Protein AF-A0A1E3LE52-F1 (afdb_monomer_lite)

Secondary structure (DSSP, 8-state):
-----------------------TTTSPPTT--HHHHHHHHHHH-GGGHHHHHHHHHT--HHHHHHHHHHHH--HHHHHHHHHSPPPTT--HHHHHHHHHHH-TTS-HHHHHHHHHHSS--TTT--GGGS-HHHHHHHHHSPPPTT--HHHHHHHHHHH-TTS-HHHHHHHH---HHHHHTSGGGSPPPHHHHHHHHHSPPPTT--HHHHHHHHHHH-TT--HHHHHHHH---HHHHIIIIIHHHHHHHHHHHHHHHHHHHHHHSSPPPPPPPPPPPP-----

Sequence (283 aa):
MPKAHEGEVFLTMIEATAPVATTPGVGRLPGEPRIRWAQRLLTTSPHLGIDGIARVVDMPSRDIKREFARQQLTPELTRILLAFPPRSRESYQQFSERLGNAYPNLPNEAIEWLAMARTPNPKRVDRAALSDDLQRVAQAVPKLRNEAALHYARRLHRYDGKLTLRQIAQLSGATASNMRAAPMFYALTPQQERVRAQLPRWPDEDNTKYARRVHASFPEFTVEDLAIVSGVNQTNVARYVLREERRLTMRREDDEPALSAALRQAPPPDPPAGSPVEGSRTT

Radius of gyration: 35.89 Å; chains: 1; bounding box: 106×94×126 Å

Structure (mmCIF, N/CA/C/O backbone):
data_AF-A0A1E3LE52-F1
#
_entry.id   AF-A0A1E3LE52-F1
#
loop_
_atom_site.group_PDB
_atom_site.id
_atom_site.type_symbol
_atom_site.label_atom_id
_atom_site.label_alt_id
_atom_site.label_comp_id
_atom_site.label_asym_id
_atom_site.label_entity_id
_atom_site.label_seq_id
_atom_site.pdbx_PDB_ins_code
_atom_site.Cartn_x
_atom_site.Cartn_y
_atom_site.Cartn_z
_atom_site.occupancy
_atom_site.B_iso_or_equiv
_atom_site.auth_seq_id
_atom_site.auth_comp_id
_atom_site.auth_asym_id
_atom_site.auth_atom_id
_atom_site.pdbx_PDB_model_num
ATOM 1 N N . MET A 1 1 ? -8.476 -74.995 -54.692 1.00 30.84 1 MET A N 1
ATOM 2 C CA . MET A 1 1 ? -8.051 -75.080 -53.277 1.00 30.84 1 MET A CA 1
ATOM 3 C C . MET A 1 1 ? -7.185 -73.863 -52.981 1.00 30.84 1 MET A C 1
ATOM 5 O O . MET A 1 1 ? -6.212 -73.723 -53.709 1.00 30.84 1 MET A O 1
ATOM 9 N N . PRO A 1 2 ? -7.434 -73.047 -51.940 1.00 45.72 2 PRO A N 1
ATOM 10 C CA . PRO A 1 2 ? -8.695 -72.551 -51.344 1.00 45.72 2 PRO A CA 1
ATOM 11 C C . PRO A 1 2 ? -8.758 -70.982 -51.353 1.00 45.72 2 PRO A C 1
ATOM 13 O O . PRO A 1 2 ? -7.735 -70.349 -51.568 1.00 45.72 2 PRO A O 1
ATOM 16 N N . LYS A 1 3 ? -9.946 -70.341 -51.445 1.00 38.94 3 LYS A N 1
ATOM 17 C CA . LYS A 1 3 ? -10.785 -69.675 -50.388 1.00 38.94 3 LYS A CA 1
ATOM 18 C C . LYS A 1 3 ? -10.081 -68.505 -49.655 1.00 38.94 3 LYS A C 1
ATOM 20 O O . LYS A 1 3 ? -8.921 -68.658 -49.322 1.00 38.94 3 LYS A O 1
ATOM 25 N N . ALA A 1 4 ? -10.683 -67.370 -49.282 1.00 40.16 4 ALA A N 1
ATOM 26 C CA . ALA A 1 4 ? -12.070 -66.901 -49.149 1.00 40.16 4 ALA A CA 1
ATOM 27 C C . ALA A 1 4 ? -12.061 -65.386 -48.779 1.00 40.16 4 ALA A C 1
ATOM 29 O O . ALA A 1 4 ? -10.988 -64.877 -48.477 1.00 40.16 4 ALA A O 1
ATOM 30 N N . HIS A 1 5 ? -13.248 -64.746 -48.830 1.00 36.75 5 HIS A N 1
ATOM 31 C CA . HIS A 1 5 ? -13.875 -63.755 -47.908 1.00 36.75 5 HIS A CA 1
ATOM 32 C C . HIS A 1 5 ? -12.988 -62.948 -46.931 1.00 36.75 5 HIS A C 1
ATOM 34 O O . HIS A 1 5 ? -12.012 -63.463 -46.417 1.00 36.75 5 HIS A O 1
ATOM 40 N N . GLU A 1 6 ? -13.297 -61.750 -46.440 1.00 34.69 6 GLU A N 1
ATOM 41 C CA . GLU A 1 6 ? -14.378 -60.754 -46.484 1.00 34.69 6 GLU A CA 1
ATOM 42 C C . GLU A 1 6 ? -13.880 -59.614 -45.570 1.00 34.69 6 GLU A C 1
ATOM 44 O O . GLU A 1 6 ? -13.065 -59.861 -44.685 1.00 34.69 6 GLU A O 1
ATOM 49 N N . GLY A 1 7 ? -14.466 -58.421 -45.702 1.00 32.00 7 GLY A N 1
ATOM 50 C CA . GLY A 1 7 ? -14.646 -57.509 -44.567 1.00 32.00 7 GLY A CA 1
ATOM 51 C C . GLY A 1 7 ? -13.525 -56.508 -44.280 1.00 32.00 7 GLY A C 1
ATOM 52 O O . GLY A 1 7 ? -12.418 -56.881 -43.932 1.00 32.00 7 GLY A O 1
ATOM 53 N N . GLU A 1 8 ? -13.854 -55.219 -44.382 1.00 36.06 8 GLU A N 1
ATOM 54 C CA . GLU A 1 8 ? -13.799 -54.238 -43.278 1.00 36.06 8 GLU A CA 1
ATOM 55 C C . GLU A 1 8 ? -14.099 -52.844 -43.864 1.00 36.06 8 GLU A C 1
ATOM 57 O O . GLU A 1 8 ? -13.379 -52.324 -44.706 1.00 36.06 8 GLU A O 1
ATOM 62 N N . VAL A 1 9 ? -15.339 -52.370 -43.727 1.00 39.47 9 VAL A N 1
ATOM 63 C CA . VAL A 1 9 ? -15.822 -51.502 -42.637 1.00 39.47 9 VAL A CA 1
ATOM 64 C C . VAL A 1 9 ? -15.361 -50.053 -42.827 1.00 39.47 9 VAL A C 1
ATOM 66 O O . VAL A 1 9 ? -14.202 -49.690 -42.664 1.00 39.47 9 VAL A O 1
ATOM 69 N N . PHE A 1 10 ? -16.353 -49.221 -43.147 1.00 36.03 10 PHE A N 1
ATOM 70 C CA . PHE A 1 10 ? -16.352 -47.775 -42.984 1.00 36.03 10 PHE A CA 1
ATOM 71 C C . PHE A 1 10 ? -15.743 -47.365 -41.635 1.00 36.03 10 PHE A C 1
ATOM 73 O O . PHE A 1 10 ? -16.329 -47.639 -40.590 1.00 36.03 10 PHE A O 1
ATOM 80 N N . LEU A 1 11 ? -14.665 -46.583 -41.659 1.00 34.16 11 LEU A N 1
ATOM 81 C CA . LEU A 1 11 ? -14.448 -45.559 -40.645 1.00 34.16 11 LEU A CA 1
ATOM 82 C C . LEU A 1 11 ? -14.005 -44.268 -41.327 1.00 34.16 11 LEU A C 1
ATOM 84 O O . LEU A 1 11 ? -12.912 -44.139 -41.869 1.00 34.16 11 LEU A O 1
ATOM 88 N N . THR A 1 12 ? -14.937 -43.323 -41.306 1.00 37.28 12 THR A N 1
ATOM 89 C CA . THR A 1 12 ? -14.757 -41.887 -41.482 1.00 37.28 12 THR A CA 1
ATOM 90 C C . THR A 1 12 ? -13.392 -41.415 -40.988 1.00 37.28 12 THR A C 1
ATOM 92 O O . THR A 1 12 ? -13.116 -41.459 -39.788 1.00 37.28 12 THR A O 1
ATOM 95 N N . MET A 1 13 ? -12.575 -40.900 -41.910 1.00 29.66 13 MET A N 1
ATOM 96 C CA . MET A 1 13 ? -11.487 -39.992 -41.571 1.00 29.66 13 MET A CA 1
ATOM 97 C C . MET A 1 13 ? -12.104 -38.743 -40.942 1.00 29.66 13 MET A C 1
ATOM 99 O O . MET A 1 13 ? -12.559 -37.834 -41.630 1.00 29.66 13 MET A O 1
ATOM 103 N N . ILE A 1 14 ? -12.155 -38.725 -39.612 1.00 37.41 14 ILE A N 1
ATOM 104 C CA . ILE A 1 14 ? -12.152 -37.475 -38.869 1.00 37.41 14 ILE A CA 1
ATOM 105 C C . ILE A 1 14 ? -10.782 -36.875 -39.162 1.00 37.41 14 ILE A C 1
ATOM 107 O O . ILE A 1 14 ? -9.764 -37.390 -38.699 1.00 37.41 14 ILE A O 1
ATOM 111 N N . GLU A 1 15 ? -10.762 -35.822 -39.977 1.00 31.92 15 GLU A N 1
ATOM 112 C CA . GLU A 1 15 ? -9.660 -34.873 -40.006 1.00 31.92 15 GLU A CA 1
ATOM 113 C C . GLU A 1 15 ? -9.440 -34.409 -38.565 1.00 31.92 15 GLU A C 1
ATOM 115 O O . GLU A 1 15 ? -10.138 -33.544 -38.036 1.00 31.92 15 GLU A O 1
ATOM 120 N N . ALA A 1 16 ? -8.488 -35.047 -37.889 1.00 33.56 16 ALA A N 1
ATOM 121 C CA . ALA A 1 16 ? -7.871 -34.489 -36.712 1.00 33.56 16 ALA A CA 1
ATOM 122 C C . ALA A 1 16 ? -7.120 -33.252 -37.199 1.00 33.56 16 ALA A C 1
ATOM 124 O O . ALA A 1 16 ? -5.971 -33.330 -37.633 1.00 33.56 16 ALA A O 1
ATOM 125 N N . THR A 1 17 ? -7.813 -32.114 -37.179 1.00 37.47 17 THR A N 1
ATOM 126 C CA . THR A 1 17 ? -7.223 -30.789 -37.289 1.00 37.47 17 THR A CA 1
ATOM 127 C C . THR A 1 17 ? -6.073 -30.749 -36.298 1.00 37.47 17 THR A C 1
ATOM 129 O O . THR A 1 17 ? -6.282 -30.708 -35.083 1.00 37.47 17 THR A O 1
ATOM 132 N N . ALA A 1 18 ? -4.849 -30.840 -36.816 1.00 33.25 18 ALA A N 1
ATOM 133 C CA . ALA A 1 18 ? -3.652 -30.666 -36.021 1.00 33.25 18 ALA A CA 1
ATOM 134 C C . ALA A 1 18 ? -3.813 -29.358 -35.230 1.00 33.25 18 ALA A C 1
ATOM 136 O O . ALA A 1 18 ? -4.227 -28.350 -35.818 1.00 33.25 18 ALA A O 1
ATOM 137 N N . PRO A 1 19 ? -3.538 -29.336 -33.913 1.00 38.62 19 PRO A N 1
ATOM 138 C CA . PRO A 1 19 ? -3.551 -28.085 -33.182 1.00 38.62 19 PRO A CA 1
ATOM 139 C C . PRO A 1 19 ? -2.542 -27.167 -33.862 1.00 38.62 19 PRO A C 1
ATOM 141 O O . PRO A 1 19 ? -1.352 -27.479 -33.924 1.00 38.62 19 PRO A O 1
ATOM 144 N N . VAL A 1 20 ? -3.048 -26.059 -34.409 1.00 39.06 20 VAL A N 1
ATOM 145 C CA . VAL A 1 20 ? -2.249 -24.936 -34.893 1.00 39.06 20 VAL A CA 1
ATOM 146 C C . VAL A 1 20 ? -1.154 -24.710 -33.865 1.00 39.06 20 VAL A C 1
ATOM 148 O O . VAL A 1 20 ? -1.443 -24.412 -32.702 1.00 39.06 20 VAL A O 1
ATOM 151 N N . ALA A 1 21 ? 0.090 -24.940 -34.285 1.00 34.25 21 ALA A N 1
ATOM 152 C CA . ALA A 1 21 ? 1.260 -24.797 -33.446 1.00 34.25 21 ALA A CA 1
ATOM 153 C C . ALA A 1 21 ? 1.265 -23.369 -32.894 1.00 34.25 21 ALA A C 1
ATOM 155 O O . ALA A 1 21 ? 1.605 -22.407 -33.578 1.00 34.25 21 ALA A O 1
ATOM 156 N N . THR A 1 22 ? 0.804 -23.230 -31.654 1.00 40.47 22 THR A N 1
ATOM 157 C CA . THR A 1 22 ? 0.866 -21.979 -30.916 1.00 40.47 22 THR A CA 1
ATOM 158 C C . THR A 1 22 ? 2.343 -21.724 -30.692 1.00 40.47 22 THR A C 1
ATOM 160 O O . THR A 1 22 ? 3.007 -22.528 -30.039 1.00 40.47 22 THR A O 1
ATOM 163 N N . THR A 1 23 ? 2.864 -20.641 -31.262 1.00 43.78 23 THR A N 1
ATOM 164 C CA . THR A 1 23 ? 4.248 -20.208 -31.071 1.00 43.78 23 THR A CA 1
ATOM 165 C C . THR A 1 23 ? 4.623 -20.334 -29.589 1.00 43.78 23 THR A C 1
ATOM 167 O O . THR A 1 23 ? 3.960 -19.711 -28.744 1.00 43.78 23 THR A O 1
ATOM 170 N N . PRO A 1 24 ? 5.634 -21.146 -29.230 1.00 41.84 24 PRO A N 1
ATOM 171 C CA . PRO A 1 24 ? 5.978 -21.373 -27.837 1.00 41.84 24 PRO A CA 1
ATOM 172 C C . PRO A 1 24 ? 6.457 -20.049 -27.233 1.00 41.84 24 PRO A C 1
ATOM 174 O O . PRO A 1 24 ? 7.474 -19.499 -27.640 1.00 41.84 24 PRO A O 1
ATOM 177 N N . GLY A 1 25 ? 5.689 -19.506 -26.285 1.00 55.69 25 GLY A N 1
ATOM 178 C CA . GLY A 1 25 ? 6.086 -18.336 -25.491 1.00 55.69 25 GLY A CA 1
ATOM 179 C C . GLY A 1 25 ? 5.139 -17.136 -25.524 1.00 55.69 25 GLY A C 1
ATOM 180 O O . GLY A 1 25 ? 5.232 -16.297 -24.628 1.00 55.69 25 GLY A O 1
ATOM 181 N N . VAL A 1 26 ? 4.198 -17.060 -26.473 1.00 62.34 26 VAL A N 1
ATOM 182 C CA . VAL A 1 26 ? 3.287 -15.899 -26.569 1.00 62.34 26 VAL A CA 1
ATOM 183 C C . VAL A 1 26 ? 2.065 -16.046 -25.657 1.00 62.34 26 VAL A C 1
ATOM 185 O O . VAL A 1 26 ? 1.600 -15.060 -25.093 1.00 62.34 26 VAL A O 1
ATOM 188 N N . GLY A 1 27 ? 1.573 -17.269 -25.443 1.00 73.25 27 GLY A N 1
ATOM 189 C CA . GLY A 1 27 ? 0.386 -17.533 -24.624 1.00 73.25 27 GLY A CA 1
ATOM 190 C C . GLY A 1 27 ? 0.572 -17.238 -23.129 1.00 73.25 27 GLY A C 1
ATOM 191 O O . GLY A 1 27 ? 1.660 -17.399 -22.568 1.00 73.25 27 GLY A O 1
ATOM 192 N N . ARG A 1 28 ? -0.514 -16.822 -22.466 1.00 84.81 28 ARG A N 1
ATOM 193 C CA . ARG A 1 28 ? -0.581 -16.665 -21.005 1.00 84.81 28 ARG A CA 1
ATOM 194 C C . ARG A 1 28 ? -0.638 -18.039 -20.338 1.00 84.81 28 ARG A C 1
ATOM 196 O O . ARG A 1 28 ? -1.468 -18.859 -20.721 1.00 84.81 28 ARG A O 1
ATOM 203 N N . LEU A 1 29 ? 0.178 -18.275 -19.308 1.00 84.50 29 LEU A N 1
ATOM 204 C CA . LEU A 1 29 ? 0.109 -19.536 -18.566 1.00 84.50 29 LEU A CA 1
ATOM 205 C C . LEU A 1 29 ? -1.129 -19.575 -17.645 1.00 84.50 29 LEU A C 1
ATOM 207 O O . LEU A 1 29 ? -1.567 -18.526 -17.151 1.00 84.50 29 LEU A O 1
ATOM 211 N N . PRO A 1 30 ? -1.684 -20.766 -17.355 1.00 78.81 30 PRO A N 1
ATOM 212 C CA . PRO A 1 30 ? -2.778 -20.915 -16.398 1.00 78.81 30 PRO A CA 1
ATOM 213 C C . PRO A 1 30 ? -2.418 -20.313 -15.030 1.00 78.81 30 PRO A C 1
ATOM 215 O O . PRO A 1 30 ? -1.366 -20.601 -14.467 1.00 78.81 30 PRO A O 1
ATOM 218 N N . GLY A 1 31 ? -3.278 -19.438 -14.500 1.00 79.88 31 GLY A N 1
ATOM 219 C CA . GLY A 1 31 ? -3.068 -18.777 -13.203 1.00 79.88 31 GLY A CA 1
ATOM 220 C C . GLY A 1 31 ? -2.015 -17.658 -13.184 1.00 79.88 31 GLY A C 1
ATOM 221 O O . GLY A 1 31 ? -1.849 -16.991 -12.162 1.00 79.88 31 GLY A O 1
ATOM 222 N N . GLU A 1 32 ? -1.329 -17.385 -14.295 1.00 85.00 32 GLU A N 1
ATOM 223 C CA . GLU A 1 32 ? -0.293 -16.355 -14.346 1.00 85.00 32 GLU A CA 1
ATOM 224 C C . GLU A 1 32 ? -0.894 -14.941 -14.305 1.00 85.00 32 GLU A C 1
ATOM 226 O O . GLU A 1 32 ? -1.748 -14.609 -15.131 1.00 85.00 32 GLU A O 1
ATOM 231 N N . PRO A 1 33 ? -0.461 -14.049 -13.399 1.00 85.31 33 PRO A N 1
ATOM 232 C CA . PRO A 1 33 ? -0.892 -12.654 -13.421 1.00 85.31 33 PRO A CA 1
ATOM 233 C C . PRO A 1 33 ? -0.494 -11.967 -14.733 1.00 85.31 33 PRO A C 1
ATOM 235 O O . PRO A 1 33 ? 0.640 -12.123 -15.180 1.00 85.31 33 PRO A O 1
ATOM 238 N N . ARG A 1 34 ? -1.378 -11.138 -15.307 1.00 86.50 34 ARG A N 1
ATOM 239 C CA . ARG A 1 34 ? -1.117 -10.404 -16.565 1.00 86.50 34 ARG A CA 1
ATOM 240 C C . ARG A 1 34 ? 0.242 -9.685 -16.564 1.00 86.50 34 ARG A C 1
ATOM 242 O O . ARG A 1 34 ? 0.987 -9.769 -17.527 1.00 86.50 34 ARG A O 1
ATOM 249 N N . ILE A 1 35 ? 0.627 -9.083 -15.439 1.00 85.62 35 ILE A N 1
ATOM 250 C CA . ILE A 1 35 ? 1.915 -8.388 -15.314 1.00 85.62 35 ILE A CA 1
ATOM 251 C C . ILE A 1 35 ? 3.140 -9.316 -15.371 1.00 85.62 35 ILE A C 1
ATOM 253 O O . ILE A 1 35 ? 4.186 -8.909 -15.864 1.00 85.62 35 ILE A O 1
ATOM 257 N N . ARG A 1 36 ? 3.018 -10.566 -14.905 1.00 85.94 36 ARG A N 1
ATOM 258 C CA . ARG A 1 36 ? 4.077 -11.577 -15.055 1.00 85.94 36 ARG A CA 1
ATOM 259 C C . ARG A 1 36 ? 4.159 -12.092 -16.484 1.00 85.94 36 ARG A C 1
ATOM 261 O O . ARG A 1 36 ? 5.256 -12.267 -16.998 1.00 85.94 36 ARG A O 1
ATOM 268 N N . TRP A 1 37 ? 3.014 -12.235 -17.140 1.00 88.56 37 TRP A N 1
ATOM 269 C CA . TRP A 1 37 ? 2.982 -12.570 -18.556 1.00 88.56 37 TRP A CA 1
ATOM 270 C C . TRP A 1 37 ? 3.626 -11.468 -19.412 1.00 88.56 37 TRP A C 1
ATOM 272 O O . TRP A 1 37 ? 4.491 -11.769 -20.228 1.00 88.56 37 TRP A O 1
ATOM 282 N N . ALA A 1 38 ? 3.317 -10.191 -19.150 1.00 86.31 38 ALA A N 1
ATOM 283 C CA . ALA A 1 38 ? 3.976 -9.053 -19.799 1.00 86.31 38 ALA A CA 1
ATOM 284 C C . ALA A 1 38 ? 5.502 -9.062 -19.602 1.00 86.31 38 ALA A C 1
ATOM 286 O O . ALA A 1 38 ? 6.246 -8.785 -20.538 1.00 86.31 38 ALA A O 1
ATOM 287 N N . GLN A 1 39 ? 5.974 -9.419 -18.403 1.00 85.19 39 GLN A N 1
ATOM 288 C CA . GLN A 1 39 ? 7.407 -9.563 -18.122 1.00 85.19 39 GLN A CA 1
ATOM 289 C C . GLN A 1 39 ? 8.036 -10.688 -18.931 1.00 85.19 39 GLN A C 1
ATOM 291 O O . GLN A 1 39 ? 9.087 -10.478 -19.528 1.00 85.19 39 GLN A O 1
ATOM 296 N N . ARG A 1 40 ? 7.387 -11.859 -18.993 1.00 87.56 40 ARG A N 1
ATOM 297 C CA . ARG A 1 40 ? 7.884 -12.955 -19.827 1.00 87.56 40 ARG A CA 1
ATOM 298 C C . ARG A 1 40 ? 8.000 -12.505 -21.278 1.00 87.56 40 ARG A C 1
ATOM 300 O O . ARG A 1 40 ? 9.057 -12.702 -21.859 1.00 87.56 40 ARG A O 1
ATOM 307 N N . LEU A 1 41 ? 6.976 -11.841 -21.819 1.00 87.62 41 LEU A N 1
ATOM 308 C CA . LEU A 1 41 ? 6.987 -11.346 -23.198 1.00 87.62 41 LEU A CA 1
ATOM 309 C C . LEU A 1 41 ? 8.095 -10.319 -23.460 1.00 87.62 41 LEU A C 1
ATOM 311 O O . LEU A 1 41 ? 8.659 -10.328 -24.548 1.00 87.62 41 LEU A O 1
ATOM 315 N N . LEU A 1 42 ? 8.458 -9.478 -22.486 1.00 83.56 42 LEU A N 1
ATOM 316 C CA . LEU A 1 42 ? 9.603 -8.568 -22.629 1.00 83.56 42 LEU A CA 1
ATOM 317 C C . LEU A 1 42 ? 10.922 -9.336 -22.795 1.00 83.56 42 LEU A C 1
ATOM 319 O O . LEU A 1 42 ? 11.793 -8.895 -23.537 1.00 83.56 42 LEU A O 1
ATOM 323 N N . THR A 1 43 ? 11.064 -10.483 -22.128 1.00 85.00 43 THR A N 1
ATOM 324 C CA . THR A 1 43 ? 12.262 -11.329 -22.215 1.00 85.00 43 THR A CA 1
ATOM 325 C C . THR A 1 43 ? 12.249 -12.237 -23.447 1.00 85.00 43 THR A C 1
ATOM 327 O O . THR A 1 43 ? 13.265 -12.365 -24.121 1.00 85.00 43 THR A O 1
ATOM 330 N N . THR A 1 44 ? 11.117 -12.872 -23.761 1.00 87.19 44 THR A N 1
ATOM 331 C CA . THR A 1 44 ? 11.004 -13.853 -24.855 1.00 87.19 44 THR A CA 1
ATOM 332 C C . THR A 1 44 ? 10.669 -13.224 -26.203 1.00 87.19 44 THR A C 1
ATOM 334 O O . THR A 1 44 ? 10.835 -13.858 -27.242 1.00 87.19 44 THR A O 1
ATOM 337 N N . SER A 1 45 ? 10.151 -11.998 -26.223 1.00 85.69 45 SER A N 1
ATOM 338 C CA . SER A 1 45 ? 9.695 -11.316 -27.439 1.00 85.69 45 SER A CA 1
ATOM 339 C C . SER A 1 45 ? 9.965 -9.803 -27.376 1.00 85.69 45 SER A C 1
ATOM 341 O O . SER A 1 45 ? 9.040 -9.000 -27.525 1.00 85.69 45 S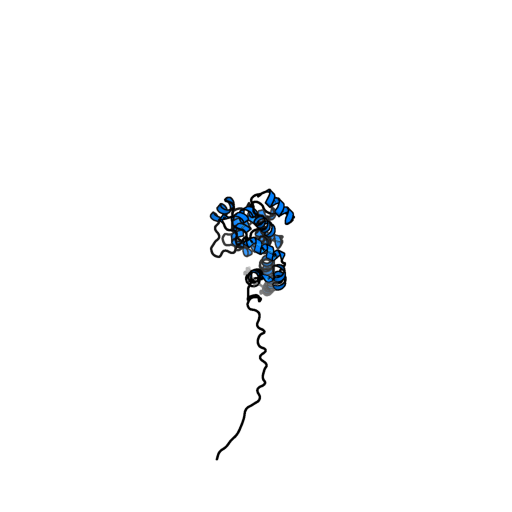ER A O 1
ATOM 343 N N . PRO A 1 46 ? 11.235 -9.384 -27.197 1.00 82.06 46 PRO A N 1
ATOM 344 C CA . PRO A 1 46 ? 11.597 -7.973 -27.022 1.00 82.06 46 PRO A CA 1
ATOM 345 C C . PRO A 1 46 ? 11.219 -7.092 -28.225 1.00 82.06 46 PRO A C 1
ATOM 347 O O . PRO A 1 46 ? 10.945 -5.906 -28.059 1.00 82.06 46 PRO A O 1
ATOM 350 N N . HIS A 1 47 ? 11.128 -7.676 -29.424 1.00 84.62 47 HIS A N 1
ATOM 351 C CA . HIS A 1 47 ? 10.737 -6.994 -30.663 1.00 84.62 47 HIS A CA 1
ATOM 352 C C . HIS A 1 47 ? 9.315 -6.406 -30.635 1.00 84.62 47 HIS A C 1
ATOM 354 O O . HIS A 1 47 ? 9.033 -5.471 -31.378 1.00 84.62 47 HIS A O 1
ATOM 360 N N . LEU A 1 48 ? 8.415 -6.919 -29.785 1.00 82.56 48 LEU A N 1
ATOM 361 C CA . LEU A 1 48 ? 7.064 -6.366 -29.637 1.00 82.56 48 LEU A CA 1
ATOM 362 C C . LEU A 1 48 ? 7.079 -4.966 -29.004 1.00 82.56 48 LEU A C 1
ATOM 364 O O . LEU A 1 48 ? 6.126 -4.201 -29.170 1.00 82.56 48 LEU A O 1
ATOM 368 N N . GLY A 1 49 ? 8.139 -4.636 -28.260 1.00 84.94 49 GLY A N 1
ATOM 369 C CA . GLY A 1 49 ? 8.201 -3.427 -27.451 1.00 84.94 49 GLY A CA 1
ATOM 370 C C . GLY A 1 49 ? 7.081 -3.359 -26.405 1.00 84.94 49 GLY A C 1
ATOM 371 O O . GLY A 1 49 ? 6.217 -4.231 -26.289 1.00 84.94 49 GLY A O 1
ATOM 372 N N . ILE A 1 50 ? 7.068 -2.289 -25.614 1.00 85.62 50 ILE A N 1
ATOM 373 C CA . ILE A 1 50 ? 6.090 -2.150 -24.526 1.00 85.62 50 ILE A CA 1
ATOM 374 C C . ILE A 1 50 ? 4.660 -2.003 -25.068 1.00 85.62 50 ILE A C 1
ATOM 376 O O . ILE A 1 50 ? 3.736 -2.586 -24.506 1.00 85.62 50 ILE A O 1
ATOM 380 N N . ASP A 1 51 ? 4.469 -1.269 -26.165 1.00 86.38 51 ASP A N 1
ATOM 381 C CA . ASP A 1 51 ? 3.136 -1.006 -26.724 1.00 86.38 51 ASP A CA 1
ATOM 382 C C . ASP A 1 51 ? 2.561 -2.202 -27.500 1.00 86.38 51 ASP A C 1
ATOM 384 O O . ASP A 1 51 ? 1.342 -2.374 -27.575 1.00 86.38 51 ASP A O 1
ATOM 388 N N . GLY A 1 52 ? 3.409 -3.068 -28.065 1.00 85.25 52 GLY A N 1
ATOM 389 C CA . GLY A 1 52 ? 2.967 -4.360 -28.597 1.00 85.25 52 GLY A CA 1
ATOM 390 C C . GLY A 1 52 ? 2.554 -5.309 -27.474 1.00 85.25 52 GLY A C 1
ATOM 391 O O . GLY A 1 52 ? 1.476 -5.896 -27.529 1.00 85.25 52 GLY A O 1
ATOM 392 N N . ILE A 1 53 ? 3.346 -5.385 -26.403 1.00 87.62 53 ILE A N 1
ATOM 393 C CA . ILE A 1 53 ? 3.039 -6.230 -25.239 1.00 87.62 53 ILE A CA 1
ATOM 394 C C . ILE A 1 53 ? 1.773 -5.754 -24.517 1.00 87.62 53 ILE A C 1
ATOM 396 O O . ILE A 1 53 ? 0.951 -6.579 -24.126 1.00 87.62 53 ILE A O 1
ATOM 400 N N . ALA A 1 54 ? 1.568 -4.441 -24.391 1.00 89.19 54 ALA A N 1
ATOM 401 C CA . ALA A 1 54 ? 0.348 -3.850 -23.842 1.00 89.19 54 ALA A CA 1
ATOM 402 C C . ALA A 1 54 ? -0.917 -4.340 -24.562 1.00 89.19 54 ALA A C 1
ATOM 404 O O . ALA A 1 54 ? -1.896 -4.712 -23.912 1.00 89.19 54 ALA A O 1
ATOM 405 N N . ARG A 1 55 ? -0.866 -4.405 -25.900 1.00 87.75 55 ARG A N 1
ATOM 406 C CA . ARG A 1 55 ? -1.960 -4.921 -26.733 1.00 87.75 55 ARG A CA 1
ATOM 407 C C . ARG A 1 55 ? -2.178 -6.420 -26.539 1.00 87.75 55 ARG A C 1
ATOM 409 O O . ARG A 1 55 ? -3.316 -6.841 -26.389 1.00 87.75 55 ARG A O 1
ATOM 416 N N . VAL A 1 56 ? -1.104 -7.211 -26.487 1.00 86.25 56 VAL A N 1
ATOM 417 C CA . VAL A 1 56 ? -1.185 -8.675 -26.306 1.00 86.25 56 VAL A CA 1
ATOM 418 C C . VAL A 1 56 ? -1.746 -9.050 -24.931 1.00 86.25 56 VAL A C 1
ATOM 420 O O . VAL A 1 56 ? -2.548 -9.972 -24.811 1.00 86.25 56 VAL A O 1
ATOM 423 N N . VAL A 1 57 ? -1.332 -8.335 -23.886 1.00 87.38 57 VAL A N 1
ATOM 424 C CA . VAL A 1 57 ? -1.672 -8.650 -22.491 1.00 87.38 57 VAL A CA 1
ATOM 425 C C . VAL A 1 57 ? -2.977 -7.984 -22.036 1.00 87.38 57 VAL A C 1
ATOM 427 O O . VAL A 1 57 ? -3.472 -8.284 -20.944 1.00 87.38 57 VAL A O 1
ATOM 430 N N . ASP A 1 58 ? -3.548 -7.106 -22.867 1.00 87.00 58 ASP A N 1
ATOM 431 C CA . ASP A 1 58 ? -4.709 -6.280 -22.529 1.00 87.00 58 ASP A CA 1
ATOM 432 C C . ASP A 1 58 ? -4.449 -5.484 -21.232 1.00 87.00 58 ASP A C 1
ATOM 434 O O . ASP A 1 58 ? -5.122 -5.615 -20.203 1.00 87.00 58 ASP A O 1
ATOM 438 N N . MET A 1 59 ? -3.354 -4.717 -21.241 1.00 86.31 59 MET A N 1
ATOM 439 C CA . MET A 1 59 ? -2.934 -3.860 -20.131 1.00 86.31 59 MET A CA 1
ATOM 440 C C . MET A 1 59 ? -2.430 -2.511 -20.649 1.00 86.31 59 MET A C 1
ATOM 442 O O . MET A 1 59 ? -1.692 -2.482 -21.630 1.00 86.31 59 MET A O 1
ATOM 446 N N . PRO A 1 60 ? -2.724 -1.388 -19.970 1.00 89.94 60 PRO A N 1
ATOM 447 C CA . PRO A 1 60 ? -2.185 -0.091 -20.364 1.00 89.94 60 PRO A CA 1
ATOM 448 C C . PRO A 1 60 ? -0.650 -0.077 -20.335 1.00 89.94 60 PRO A C 1
ATOM 450 O O . PRO A 1 60 ? -0.048 -0.426 -19.314 1.00 89.94 60 PRO A O 1
ATOM 453 N N . SER A 1 61 ? -0.003 0.426 -21.395 1.00 87.94 61 SER A N 1
ATOM 454 C CA . SER A 1 61 ? 1.465 0.544 -21.471 1.00 87.94 61 SER A CA 1
ATOM 455 C C . SER A 1 61 ? 2.061 1.269 -20.263 1.00 87.94 61 SER A C 1
ATOM 457 O O . SER A 1 61 ? 3.131 0.906 -19.779 1.00 87.94 61 SER A O 1
ATOM 459 N N . ARG A 1 62 ? 1.347 2.270 -19.725 1.00 87.12 62 ARG A N 1
ATOM 460 C CA . ARG A 1 62 ? 1.757 3.009 -18.520 1.00 87.12 62 ARG A CA 1
ATOM 461 C C . ARG A 1 62 ? 1.907 2.111 -17.288 1.00 87.12 62 ARG A C 1
ATOM 463 O O . ARG A 1 62 ? 2.817 2.321 -16.494 1.00 87.12 62 ARG A O 1
ATOM 470 N N . ASP A 1 63 ? 1.038 1.115 -17.125 1.00 85.75 63 ASP A N 1
ATOM 471 C CA . ASP A 1 63 ? 1.034 0.247 -15.946 1.00 85.75 63 ASP A CA 1
ATOM 472 C C . ASP A 1 63 ? 2.162 -0.785 -16.043 1.00 85.75 63 ASP A C 1
ATOM 474 O O . ASP A 1 63 ? 2.809 -1.092 -15.040 1.00 85.75 63 ASP A O 1
ATOM 478 N N . ILE A 1 64 ? 2.465 -1.236 -17.266 1.00 87.06 64 ILE A N 1
ATOM 479 C CA . ILE A 1 64 ? 3.629 -2.077 -17.566 1.00 87.06 64 ILE A CA 1
ATOM 480 C C . ILE A 1 64 ? 4.926 -1.300 -17.296 1.00 87.06 64 ILE A C 1
ATOM 482 O O . ILE A 1 64 ? 5.761 -1.775 -16.527 1.00 87.06 64 ILE A O 1
ATOM 486 N N . LYS A 1 65 ? 5.066 -0.078 -17.843 1.00 88.56 65 LYS A N 1
ATOM 487 C CA . LYS A 1 65 ? 6.224 0.810 -17.600 1.00 88.56 65 LYS A CA 1
ATOM 488 C C . LYS A 1 65 ? 6.432 1.067 -16.110 1.00 88.56 65 LYS A C 1
ATOM 490 O O . LYS A 1 65 ? 7.551 0.971 -15.617 1.00 88.56 65 LYS A O 1
ATOM 495 N N . ARG A 1 66 ? 5.351 1.346 -15.378 1.00 88.56 66 ARG A N 1
ATOM 496 C CA . ARG A 1 66 ? 5.399 1.607 -13.937 1.00 88.56 66 ARG A CA 1
ATOM 497 C C . ARG A 1 66 ? 5.856 0.399 -13.131 1.00 88.56 66 ARG A C 1
ATOM 499 O O . ARG A 1 66 ? 6.662 0.561 -12.216 1.00 88.56 66 ARG A O 1
ATOM 506 N N . GLU A 1 67 ? 5.340 -0.793 -13.421 1.00 85.06 67 GLU A N 1
ATOM 507 C CA . GLU A 1 67 ? 5.780 -1.981 -12.689 1.00 85.06 67 GLU A CA 1
ATOM 508 C C . GLU A 1 67 ? 7.215 -2.367 -13.046 1.00 85.06 67 GLU A C 1
ATOM 510 O O . GLU A 1 67 ? 7.964 -2.764 -12.159 1.00 85.06 67 GLU A O 1
ATOM 515 N N . PHE A 1 68 ? 7.624 -2.191 -14.302 1.00 85.75 68 PHE A N 1
ATOM 516 C CA . PHE A 1 68 ? 9.010 -2.407 -14.703 1.00 85.75 68 PHE A CA 1
ATOM 517 C C . PHE A 1 68 ? 9.962 -1.433 -13.996 1.00 85.75 68 PHE A C 1
ATOM 519 O O . PHE A 1 68 ? 10.927 -1.865 -13.374 1.00 85.75 68 PHE A O 1
ATOM 526 N N . ALA A 1 69 ? 9.632 -0.139 -13.969 1.00 87.44 69 ALA A N 1
ATOM 527 C CA . ALA A 1 69 ? 10.406 0.864 -13.242 1.00 87.44 69 ALA A CA 1
ATOM 528 C C . ALA A 1 69 ? 10.558 0.514 -11.751 1.00 87.44 69 ALA A C 1
ATOM 530 O O . ALA A 1 69 ? 11.643 0.627 -11.193 1.00 87.44 69 ALA A O 1
ATOM 531 N N . ARG A 1 70 ? 9.499 -0.000 -11.105 1.00 85.31 70 ARG A N 1
ATOM 532 C CA . ARG A 1 70 ? 9.564 -0.477 -9.710 1.00 85.31 70 ARG A CA 1
ATOM 533 C C . ARG A 1 70 ? 10.526 -1.643 -9.493 1.00 85.31 70 ARG A C 1
ATOM 535 O O . ARG A 1 70 ? 10.945 -1.844 -8.358 1.00 85.31 70 ARG A O 1
ATOM 542 N N . GLN A 1 71 ? 10.823 -2.433 -10.523 1.00 82.31 71 GLN A N 1
ATOM 543 C CA . GLN A 1 71 ? 11.763 -3.554 -10.431 1.00 82.31 71 GLN A CA 1
ATOM 544 C C . GLN A 1 71 ? 13.213 -3.112 -10.536 1.00 82.31 71 GLN A C 1
ATOM 546 O O . GLN A 1 71 ? 14.066 -3.770 -9.953 1.00 82.31 71 GLN A O 1
ATOM 551 N N . GLN A 1 72 ? 13.465 -2.000 -11.225 1.00 85.25 72 GLN A N 1
ATOM 552 C CA . GLN A 1 72 ? 14.798 -1.413 -11.345 1.00 85.25 72 GLN A CA 1
ATOM 553 C C . GLN A 1 72 ? 15.196 -0.585 -10.113 1.00 85.25 72 GLN A C 1
ATOM 555 O O . GLN A 1 72 ? 16.342 -0.163 -9.984 1.00 85.25 72 GLN A O 1
ATOM 560 N N . LEU A 1 73 ? 14.269 -0.356 -9.173 1.00 86.50 73 LEU A N 1
ATOM 561 C CA . LEU A 1 73 ? 14.574 0.356 -7.936 1.00 86.50 73 LEU A CA 1
ATOM 562 C C . LEU A 1 73 ? 15.494 -0.482 -7.042 1.00 86.50 73 LEU A C 1
ATOM 564 O O . LEU A 1 73 ? 15.063 -1.436 -6.394 1.00 86.50 73 LEU A O 1
ATOM 568 N N . THR A 1 74 ? 16.754 -0.066 -6.952 1.00 86.81 74 THR A N 1
ATOM 569 C CA . THR A 1 74 ? 17.693 -0.555 -5.938 1.00 86.81 74 THR A CA 1
ATOM 570 C C . THR A 1 74 ? 17.252 -0.117 -4.529 1.00 86.81 74 THR A C 1
ATOM 572 O O . THR A 1 74 ? 16.388 0.763 -4.394 1.00 86.81 74 THR A O 1
ATOM 575 N N . PRO A 1 75 ? 17.818 -0.687 -3.445 1.00 82.69 75 PRO A N 1
ATOM 576 C CA . PRO A 1 75 ? 17.531 -0.229 -2.083 1.00 82.69 75 PRO A CA 1
ATOM 577 C C . PRO A 1 75 ? 17.780 1.272 -1.893 1.00 82.69 75 PRO A C 1
ATOM 579 O O . PRO A 1 75 ? 16.994 1.945 -1.230 1.00 82.69 75 PRO A O 1
ATOM 582 N N . GLU A 1 76 ? 18.812 1.812 -2.542 1.00 85.06 76 GLU A N 1
ATOM 583 C CA . GLU A 1 76 ? 19.154 3.232 -2.464 1.00 85.06 76 GLU A CA 1
ATOM 584 C C . GLU A 1 76 ? 18.134 4.116 -3.193 1.00 85.06 76 GLU A C 1
ATOM 586 O O . GLU A 1 76 ? 17.593 5.057 -2.615 1.00 85.06 76 GLU A O 1
ATOM 591 N N . LEU A 1 77 ? 17.751 3.755 -4.421 1.00 88.44 77 LEU A N 1
ATOM 592 C CA . LEU A 1 77 ? 16.680 4.459 -5.136 1.00 88.44 77 LEU A CA 1
ATOM 593 C C . LEU A 1 77 ? 15.344 4.356 -4.390 1.00 88.44 77 LEU A C 1
ATOM 595 O O . LEU A 1 77 ? 14.558 5.303 -4.350 1.00 88.44 77 LEU A O 1
ATOM 599 N N . THR A 1 78 ? 15.093 3.221 -3.739 1.00 86.56 78 THR A N 1
ATOM 600 C CA . THR A 1 78 ? 13.921 3.051 -2.882 1.00 86.56 78 THR A CA 1
ATOM 601 C C . THR A 1 78 ? 13.952 4.037 -1.717 1.00 86.56 78 THR A C 1
ATOM 603 O O . THR A 1 78 ? 12.951 4.721 -1.507 1.00 86.56 78 THR A O 1
ATOM 606 N N . ARG A 1 79 ? 15.081 4.178 -1.007 1.00 83.94 79 ARG A N 1
ATOM 607 C CA . ARG A 1 79 ? 15.243 5.176 0.067 1.00 83.94 79 ARG A CA 1
ATOM 608 C C . ARG A 1 79 ? 14.963 6.589 -0.432 1.00 83.94 79 ARG A C 1
ATOM 610 O O . ARG A 1 79 ? 14.168 7.293 0.189 1.00 83.94 79 ARG A O 1
ATOM 617 N N . ILE A 1 80 ? 15.520 6.965 -1.583 1.00 88.81 80 ILE A N 1
ATOM 618 C CA . ILE A 1 80 ? 15.282 8.276 -2.203 1.00 88.81 80 ILE A CA 1
ATOM 619 C C . ILE A 1 80 ? 13.789 8.483 -2.485 1.00 88.81 80 ILE A C 1
ATOM 621 O O . ILE A 1 80 ? 13.218 9.488 -2.072 1.00 88.81 80 ILE A O 1
ATOM 625 N N . LEU A 1 81 ? 13.108 7.514 -3.104 1.00 88.19 81 LEU A N 1
ATOM 626 C CA . LEU A 1 81 ? 11.672 7.614 -3.403 1.00 88.19 81 LEU A CA 1
ATOM 627 C C . LEU A 1 81 ? 10.790 7.687 -2.145 1.00 88.19 81 LEU A C 1
ATOM 629 O O . LEU A 1 81 ? 9.660 8.197 -2.179 1.00 88.19 81 LEU A O 1
ATOM 633 N N . LEU A 1 82 ? 11.267 7.107 -1.043 1.00 83.19 82 LEU A N 1
ATOM 634 C CA . LEU A 1 82 ? 10.596 7.152 0.247 1.00 83.19 82 LEU A CA 1
ATOM 635 C C . LEU A 1 82 ? 10.786 8.492 0.952 1.00 83.19 82 LEU A C 1
ATOM 637 O O . LEU A 1 82 ? 9.795 9.029 1.449 1.00 83.19 82 LEU A O 1
ATOM 641 N N . ALA A 1 83 ? 12.004 9.030 0.946 1.00 84.38 83 ALA A N 1
ATOM 642 C CA . ALA A 1 83 ? 12.336 10.323 1.535 1.00 84.38 83 ALA A CA 1
ATOM 643 C C . ALA A 1 83 ? 11.787 11.500 0.712 1.00 84.38 83 ALA A C 1
ATOM 645 O O . ALA A 1 83 ? 11.337 12.497 1.273 1.00 84.38 83 ALA A O 1
ATOM 646 N N . PHE A 1 84 ? 11.764 11.366 -0.616 1.00 87.75 84 PHE A N 1
ATOM 647 C CA . PHE A 1 84 ? 11.413 12.433 -1.549 1.00 87.75 84 PHE A CA 1
ATOM 648 C C . PHE A 1 84 ? 10.284 12.022 -2.508 1.00 87.75 84 PHE A C 1
ATOM 650 O O . PHE A 1 84 ? 10.478 11.863 -3.715 1.00 87.75 84 PHE A O 1
ATOM 657 N N . PRO A 1 85 ? 9.062 11.826 -1.991 1.00 87.38 85 PRO A N 1
ATOM 658 C CA . PRO A 1 85 ? 7.964 11.334 -2.802 1.00 87.38 85 PRO A CA 1
ATOM 659 C C . PRO A 1 85 ? 7.374 12.383 -3.750 1.00 87.38 85 PRO A C 1
ATOM 661 O O . PRO A 1 85 ? 7.526 13.587 -3.516 1.00 87.38 85 PRO A O 1
ATOM 664 N N . PRO A 1 86 ? 6.620 11.948 -4.776 1.00 88.12 86 PRO A N 1
ATOM 665 C CA . PRO A 1 86 ? 5.845 12.862 -5.601 1.00 88.12 86 PRO A CA 1
ATOM 666 C C . PRO A 1 86 ? 4.757 13.560 -4.774 1.00 88.12 86 PRO A C 1
ATOM 668 O O . PRO A 1 86 ? 4.112 12.939 -3.920 1.00 88.12 86 PRO A O 1
ATOM 671 N N . ARG A 1 87 ? 4.535 14.848 -5.046 1.00 86.56 87 ARG A N 1
ATOM 672 C CA . ARG A 1 87 ? 3.484 15.659 -4.417 1.00 86.56 87 ARG A CA 1
ATOM 673 C C . ARG A 1 87 ? 2.115 15.334 -5.021 1.00 86.56 87 ARG A C 1
ATOM 675 O O . ARG A 1 87 ? 1.993 14.792 -6.124 1.00 86.56 87 ARG A O 1
ATOM 682 N N . SER A 1 88 ? 1.053 15.679 -4.296 1.00 79.62 88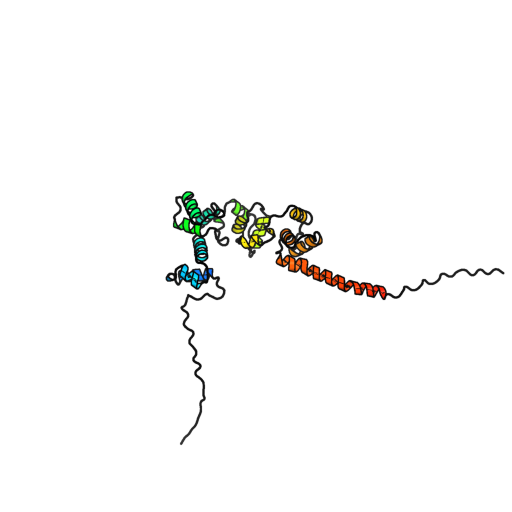 SER A N 1
ATOM 683 C CA . SER A 1 88 ? -0.318 15.563 -4.805 1.00 79.62 88 SER A CA 1
ATOM 684 C C . SER A 1 88 ? -0.481 16.392 -6.082 1.00 79.62 88 SER A C 1
ATOM 686 O O . SER A 1 88 ? -0.181 17.580 -6.076 1.00 79.62 88 SER A O 1
ATOM 688 N N . ARG A 1 89 ? -0.978 15.763 -7.157 1.00 81.75 89 ARG A N 1
ATOM 689 C CA . ARG A 1 89 ? -1.157 16.345 -8.509 1.00 81.75 89 ARG A CA 1
ATOM 690 C C . ARG A 1 89 ? 0.124 16.709 -9.270 1.00 81.75 89 ARG A C 1
ATOM 692 O O . ARG A 1 89 ? 0.030 17.283 -10.346 1.00 81.75 89 ARG A O 1
ATOM 699 N N . GLU A 1 90 ? 1.294 16.327 -8.773 1.00 87.75 90 GLU A N 1
ATOM 700 C CA . GLU A 1 90 ? 2.548 16.557 -9.492 1.00 87.75 90 GLU A CA 1
ATOM 701 C C . GLU A 1 90 ? 2.650 15.657 -10.729 1.00 87.75 90 GLU A C 1
ATOM 703 O O . GLU A 1 90 ? 2.494 14.425 -10.636 1.00 87.75 90 GLU A O 1
ATOM 708 N N . SER A 1 91 ? 2.914 16.276 -11.881 1.00 89.38 91 SER A N 1
ATOM 709 C CA . SER A 1 91 ? 3.101 15.569 -13.146 1.00 89.38 91 SER A CA 1
ATOM 710 C C . SER A 1 91 ? 4.393 14.744 -13.138 1.00 89.38 91 SER A C 1
ATOM 712 O O . SER A 1 91 ? 5.235 14.870 -12.250 1.00 89.38 91 SER A O 1
ATOM 714 N N . TYR A 1 92 ? 4.541 13.844 -14.112 1.00 87.62 92 TYR A N 1
ATOM 715 C CA . TYR A 1 92 ? 5.784 13.086 -14.285 1.00 87.62 92 TYR A CA 1
ATOM 716 C C . TYR A 1 92 ? 6.982 14.023 -14.495 1.00 87.62 92 TYR A C 1
ATOM 718 O O . TYR A 1 92 ? 7.965 13.907 -13.778 1.00 87.62 92 TYR A O 1
ATOM 726 N N . GLN A 1 93 ? 6.855 14.989 -15.410 1.00 90.06 93 GLN A N 1
ATOM 727 C CA . GLN A 1 93 ? 7.924 15.933 -15.753 1.00 90.06 93 GLN A CA 1
ATOM 728 C C . GLN A 1 93 ? 8.323 16.802 -14.559 1.00 90.06 93 GLN A C 1
ATOM 730 O O . GLN A 1 93 ? 9.498 16.862 -14.218 1.00 90.06 93 GLN A O 1
ATOM 735 N N . GLN A 1 94 ? 7.339 17.369 -13.854 1.00 92.50 94 GLN A N 1
ATOM 736 C CA . GLN A 1 94 ? 7.583 18.181 -12.658 1.00 92.50 94 GLN A CA 1
ATOM 737 C C . GLN A 1 94 ? 8.325 17.392 -11.577 1.00 92.50 94 GLN A C 1
ATOM 739 O O . GLN A 1 94 ? 9.228 17.913 -10.925 1.00 92.50 94 GLN A O 1
ATOM 744 N N . PHE A 1 95 ? 7.959 16.120 -11.389 1.00 93.75 95 PHE A N 1
ATOM 745 C CA . PHE A 1 95 ? 8.629 15.280 -10.409 1.00 93.75 95 PHE A CA 1
ATOM 746 C C . PHE A 1 95 ? 10.055 14.912 -10.840 1.00 93.75 95 PHE A C 1
ATOM 748 O O . PHE A 1 95 ? 10.955 14.961 -10.004 1.00 93.75 95 PHE A O 1
ATOM 755 N N . SER A 1 96 ? 10.276 14.598 -12.121 1.00 92.38 96 SER A N 1
ATOM 756 C CA . SER A 1 96 ? 11.612 14.331 -12.670 1.00 92.38 96 SER A CA 1
ATOM 757 C C . SER A 1 96 ? 12.541 15.537 -12.537 1.00 92.38 96 SER A C 1
ATOM 759 O O . SER A 1 96 ? 13.662 15.388 -12.061 1.00 92.38 96 SER A O 1
ATOM 761 N N . GLU A 1 97 ? 12.069 16.736 -12.884 1.00 93.00 97 GLU A N 1
ATOM 762 C CA . GLU A 1 97 ? 12.832 17.983 -12.735 1.00 93.00 97 GLU A CA 1
ATOM 763 C C . GLU A 1 97 ? 13.184 18.242 -11.270 1.00 93.00 97 GLU A C 1
ATOM 765 O O . GLU A 1 97 ? 14.335 18.508 -10.925 1.00 93.00 97 GLU A O 1
ATOM 770 N N . ARG A 1 98 ? 12.203 18.091 -10.373 1.00 94.88 98 ARG A N 1
ATOM 771 C CA . ARG A 1 98 ? 12.429 18.256 -8.937 1.00 94.88 98 ARG A CA 1
ATOM 772 C C . ARG A 1 98 ? 13.422 17.226 -8.388 1.00 94.88 98 ARG A C 1
ATOM 774 O O . ARG A 1 98 ? 14.199 17.570 -7.501 1.00 94.88 98 ARG A O 1
ATOM 781 N N . LEU A 1 99 ? 13.402 15.990 -8.890 1.00 93.38 99 LEU A N 1
ATOM 782 C CA . LEU A 1 99 ? 14.377 14.953 -8.542 1.00 93.38 99 LEU A CA 1
ATOM 783 C C . LEU A 1 99 ? 15.780 15.303 -9.039 1.00 93.38 99 LEU A C 1
ATOM 785 O O . LEU A 1 99 ? 16.711 15.231 -8.246 1.00 93.38 99 LEU A O 1
ATOM 789 N N . GLY A 1 100 ? 15.922 15.723 -10.299 1.00 92.00 100 GLY A N 1
ATOM 790 C CA . GLY A 1 100 ? 17.213 16.129 -10.863 1.00 92.00 100 GLY A CA 1
ATOM 791 C C . GLY A 1 100 ? 17.826 17.320 -10.127 1.00 92.00 100 GLY A C 1
ATOM 792 O O . GLY A 1 100 ? 19.016 17.317 -9.833 1.00 92.00 100 GLY A O 1
ATOM 793 N N . ASN A 1 101 ? 16.998 18.286 -9.723 1.00 92.88 101 ASN A N 1
ATOM 794 C CA . ASN A 1 101 ? 17.452 19.437 -8.941 1.00 92.88 101 ASN A CA 1
ATOM 795 C C . ASN A 1 101 ? 17.866 19.058 -7.508 1.00 92.88 101 ASN A C 1
ATOM 797 O O . ASN A 1 101 ? 18.806 19.632 -6.966 1.00 92.88 101 ASN A O 1
ATOM 801 N N . ALA A 1 102 ? 17.162 18.114 -6.873 1.00 92.25 102 ALA A N 1
ATOM 802 C CA . ALA A 1 102 ? 17.465 17.678 -5.508 1.00 92.25 102 ALA A CA 1
ATOM 803 C C . ALA A 1 102 ? 18.646 16.693 -5.441 1.00 92.25 102 ALA A C 1
ATOM 805 O O . ALA A 1 102 ? 19.354 16.649 -4.436 1.00 92.25 102 ALA A O 1
ATOM 806 N N . TYR A 1 103 ? 18.856 15.911 -6.501 1.00 92.44 103 TYR A N 1
ATOM 807 C CA . TYR A 1 103 ? 19.892 14.886 -6.601 1.00 92.44 103 TYR A CA 1
ATOM 808 C C . TYR A 1 103 ? 20.663 15.046 -7.923 1.00 92.44 103 TYR A C 1
ATOM 810 O O . TYR A 1 103 ? 20.497 14.232 -8.830 1.00 92.44 103 TYR A O 1
ATOM 818 N N . PRO A 1 104 ? 21.537 16.063 -8.046 1.00 90.06 104 PRO A N 1
ATOM 819 C CA . PRO A 1 104 ? 22.220 16.380 -9.307 1.00 90.06 104 PRO A CA 1
ATOM 820 C C . PRO A 1 104 ? 23.174 15.278 -9.792 1.00 90.06 104 PRO A C 1
ATOM 822 O O . PRO A 1 104 ? 23.488 15.210 -10.974 1.00 90.06 104 PRO A O 1
ATOM 825 N N . ASN A 1 105 ? 23.613 14.390 -8.895 1.00 92.38 105 ASN A N 1
ATOM 826 C CA . ASN A 1 105 ? 24.490 13.261 -9.222 1.00 92.38 105 ASN A CA 1
ATOM 827 C C . ASN A 1 105 ? 23.720 11.988 -9.618 1.00 92.38 105 ASN A C 1
ATOM 829 O O . ASN A 1 105 ? 24.339 10.955 -9.876 1.00 92.38 105 ASN A O 1
ATOM 833 N N . LEU A 1 106 ? 22.382 12.014 -9.608 1.00 91.44 106 LEU A N 1
ATOM 834 C CA . LEU A 1 106 ? 21.584 10.851 -9.981 1.00 91.44 106 LEU A CA 1
ATOM 835 C C . LEU A 1 106 ? 21.596 10.693 -11.511 1.00 91.44 106 LEU A C 1
ATOM 837 O O . LEU A 1 106 ? 21.306 11.661 -12.214 1.00 91.44 106 LEU A O 1
ATOM 841 N N . PRO A 1 107 ? 21.872 9.496 -12.060 1.00 93.69 107 PRO A N 1
ATOM 842 C CA . PRO A 1 107 ? 21.792 9.297 -13.501 1.00 93.69 107 PRO A CA 1
ATOM 843 C C . PRO A 1 107 ? 20.356 9.503 -14.000 1.00 93.69 107 PRO A C 1
ATOM 845 O O . PRO A 1 107 ? 19.394 9.130 -13.323 1.00 93.69 107 PRO A O 1
ATOM 848 N N . ASN A 1 108 ? 20.209 10.043 -15.214 1.00 91.06 108 ASN A N 1
ATOM 849 C CA . ASN A 1 108 ? 18.903 10.337 -15.821 1.00 91.06 108 ASN A CA 1
ATOM 850 C C . ASN A 1 108 ? 17.976 9.115 -15.837 1.00 91.06 108 ASN A C 1
ATOM 852 O O . ASN A 1 108 ? 16.799 9.230 -15.509 1.00 91.06 108 ASN A O 1
ATOM 856 N N . GLU A 1 109 ? 18.517 7.933 -16.124 1.00 90.31 109 GLU A N 1
ATOM 857 C CA . GLU A 1 109 ? 17.762 6.678 -16.110 1.00 90.31 109 GLU A CA 1
ATOM 858 C C . GLU A 1 109 ? 17.170 6.369 -14.720 1.00 90.31 109 GLU A C 1
ATOM 860 O O . GLU A 1 109 ? 16.007 5.979 -14.599 1.00 90.31 109 GLU A O 1
ATOM 865 N N . ALA A 1 110 ? 17.916 6.634 -13.643 1.00 90.25 110 ALA A N 1
ATOM 866 C CA . ALA A 1 110 ? 17.402 6.472 -12.287 1.00 90.25 110 ALA A CA 1
ATOM 867 C C . ALA A 1 110 ? 16.306 7.497 -11.959 1.00 90.25 110 ALA A C 1
ATOM 869 O O . ALA A 1 110 ? 15.328 7.149 -11.293 1.00 90.25 110 ALA A O 1
ATOM 870 N N . ILE A 1 111 ? 16.429 8.736 -12.449 1.00 92.19 111 ILE A N 1
ATOM 871 C CA . ILE A 1 111 ? 15.381 9.761 -12.315 1.00 92.19 111 ILE A CA 1
ATOM 872 C C . ILE A 1 111 ? 14.107 9.295 -13.026 1.00 92.19 111 ILE A C 1
ATOM 874 O O . ILE A 1 111 ? 13.022 9.361 -12.444 1.00 92.19 111 ILE A O 1
ATOM 878 N N . GLU A 1 112 ? 14.229 8.761 -14.243 1.00 91.25 112 GLU A N 1
ATOM 879 C CA . GLU A 1 112 ? 13.102 8.215 -14.999 1.00 91.25 112 GLU A CA 1
ATOM 880 C C . GLU A 1 112 ? 12.436 7.049 -14.268 1.00 91.25 112 GLU A C 1
ATOM 882 O O . GLU A 1 112 ? 11.210 7.029 -14.123 1.00 91.25 112 GLU A O 1
ATOM 887 N N . TRP A 1 113 ? 13.214 6.100 -13.738 1.00 91.25 113 TRP A N 1
ATOM 888 C CA . TRP A 1 113 ? 12.664 4.988 -12.963 1.00 91.25 113 TRP A CA 1
ATOM 889 C C . TRP A 1 113 ? 11.925 5.465 -11.712 1.00 91.25 113 TRP A C 1
ATOM 891 O O . TRP A 1 113 ? 10.803 5.018 -11.455 1.00 91.25 113 TRP A O 1
ATOM 901 N N . LEU A 1 114 ? 12.500 6.400 -10.950 1.00 91.25 114 LEU A N 1
ATOM 902 C CA . LEU A 1 114 ? 11.863 6.984 -9.767 1.00 91.25 114 LEU A CA 1
ATOM 903 C C . LEU A 1 114 ? 10.556 7.700 -10.127 1.00 91.25 114 LEU A C 1
ATOM 905 O O . LEU A 1 114 ? 9.513 7.466 -9.496 1.00 91.25 114 LEU A O 1
ATOM 909 N N . ALA A 1 115 ? 10.597 8.531 -11.168 1.00 91.56 115 ALA A N 1
ATOM 910 C CA . ALA A 1 115 ? 9.461 9.315 -11.617 1.00 91.56 115 ALA A CA 1
ATOM 911 C C . ALA A 1 115 ? 8.343 8.446 -12.205 1.00 91.56 115 ALA A C 1
ATOM 913 O O . ALA A 1 115 ? 7.160 8.715 -11.973 1.00 91.56 115 ALA A O 1
ATOM 914 N N . MET A 1 116 ? 8.700 7.366 -12.901 1.00 91.38 116 MET A N 1
ATOM 915 C CA . MET A 1 116 ? 7.759 6.416 -13.490 1.00 91.38 116 MET A CA 1
ATOM 916 C C . MET A 1 116 ? 7.141 5.511 -12.419 1.00 91.38 116 MET A C 1
ATOM 918 O O . MET A 1 116 ? 5.926 5.296 -12.400 1.00 91.38 116 MET A O 1
ATOM 922 N N . ALA A 1 117 ? 7.948 5.015 -11.474 1.00 87.56 117 ALA A N 1
ATOM 923 C CA . ALA A 1 117 ? 7.479 4.162 -10.387 1.00 87.56 117 ALA A CA 1
ATOM 924 C C . ALA A 1 117 ? 6.503 4.907 -9.458 1.00 87.56 117 ALA A C 1
ATOM 926 O O . ALA A 1 117 ? 5.481 4.333 -9.036 1.00 87.56 117 ALA A O 1
ATOM 927 N N . ARG A 1 118 ? 6.818 6.176 -9.130 1.00 85.50 118 ARG A N 1
ATOM 928 C CA . ARG A 1 118 ? 6.128 7.102 -8.192 1.00 85.50 118 ARG A CA 1
ATOM 929 C C . ARG A 1 118 ? 6.000 6.622 -6.744 1.00 85.50 118 ARG A C 1
ATOM 931 O O . ARG A 1 118 ? 5.786 7.405 -5.825 1.00 85.50 118 ARG A O 1
ATOM 938 N N . THR A 1 119 ? 6.055 5.317 -6.543 1.00 80.94 119 THR A N 1
ATOM 939 C CA . THR A 1 119 ? 5.867 4.590 -5.292 1.00 80.94 119 THR A CA 1
ATOM 940 C C . THR A 1 119 ? 6.626 3.275 -5.423 1.00 80.94 119 THR A C 1
ATOM 942 O O . THR A 1 119 ? 6.430 2.603 -6.447 1.00 80.94 119 THR A O 1
ATOM 945 N N . PRO A 1 120 ? 7.416 2.867 -4.420 1.00 77.12 120 PRO A N 1
ATOM 946 C CA . PRO A 1 120 ? 8.058 1.564 -4.457 1.00 77.12 120 PRO A CA 1
ATOM 947 C C . PRO A 1 120 ? 7.017 0.452 -4.318 1.00 77.12 120 PRO A C 1
ATOM 949 O O . PRO A 1 120 ? 5.900 0.675 -3.838 1.00 77.12 120 PRO A O 1
ATOM 952 N N . ASN A 1 121 ? 7.376 -0.756 -4.746 1.00 73.50 121 ASN A N 1
ATOM 953 C CA . ASN A 1 121 ? 6.533 -1.923 -4.530 1.00 73.50 121 ASN A CA 1
ATOM 954 C C . ASN A 1 121 ? 6.616 -2.327 -3.044 1.00 73.50 121 ASN A C 1
ATOM 956 O O . ASN A 1 121 ? 7.664 -2.814 -2.624 1.00 73.50 121 ASN A O 1
ATOM 960 N N . PRO A 1 122 ? 5.539 -2.183 -2.245 1.00 62.78 122 PRO A N 1
ATOM 961 C CA . PRO A 1 122 ? 5.591 -2.411 -0.799 1.00 62.78 122 PRO A CA 1
ATOM 962 C C . PRO A 1 122 ? 5.950 -3.857 -0.433 1.00 62.78 122 PRO A C 1
ATOM 964 O O . PRO A 1 122 ? 6.450 -4.104 0.654 1.00 62.78 122 PRO A O 1
ATOM 967 N N . LYS A 1 123 ? 5.741 -4.823 -1.339 1.00 64.50 123 LYS A N 1
ATOM 968 C CA . LYS A 1 123 ? 6.116 -6.229 -1.118 1.00 64.50 123 LYS A CA 1
ATOM 969 C C . LYS A 1 123 ? 7.612 -6.503 -1.307 1.00 64.50 123 LYS A C 1
ATOM 971 O O . LYS A 1 123 ? 8.050 -7.606 -1.004 1.00 64.50 123 LYS A O 1
ATOM 976 N N . ARG A 1 124 ? 8.356 -5.550 -1.873 1.00 64.75 124 ARG A N 1
ATOM 977 C CA . ARG A 1 124 ? 9.777 -5.676 -2.230 1.00 64.75 124 ARG A CA 1
ATOM 978 C C . ARG A 1 124 ? 10.658 -4.616 -1.575 1.00 64.75 124 ARG A C 1
ATOM 980 O O . ARG A 1 124 ? 11.845 -4.574 -1.869 1.00 64.75 124 ARG A O 1
ATOM 987 N N . VAL A 1 125 ? 10.095 -3.754 -0.728 1.00 69.25 125 VAL A N 1
ATOM 988 C CA . VAL A 1 125 ? 10.911 -2.817 0.046 1.00 69.25 125 VAL A CA 1
ATOM 989 C C . VAL A 1 125 ? 11.738 -3.645 1.020 1.00 69.25 125 VAL A C 1
ATOM 991 O O . VAL A 1 125 ? 11.189 -4.277 1.922 1.00 69.25 125 VAL A O 1
ATOM 994 N N . ASP A 1 126 ? 13.048 -3.670 0.79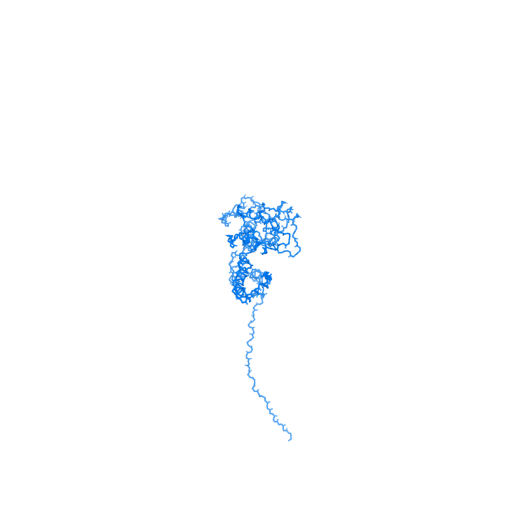9 1.00 70.56 126 ASP A N 1
ATOM 995 C CA . ASP A 1 126 ? 13.981 -4.262 1.746 1.00 70.56 126 ASP A CA 1
ATOM 996 C C . ASP A 1 126 ? 13.926 -3.474 3.062 1.00 70.56 126 ASP A C 1
ATOM 998 O O . ASP A 1 126 ? 13.817 -2.245 3.059 1.00 70.56 126 ASP A O 1
ATOM 1002 N N . ARG A 1 127 ? 14.017 -4.167 4.200 1.00 68.25 127 ARG A N 1
ATOM 1003 C CA . ARG A 1 127 ? 14.050 -3.520 5.518 1.00 68.25 127 ARG A CA 1
ATOM 1004 C C . ARG A 1 127 ? 15.226 -2.560 5.638 1.00 68.25 127 ARG A C 1
ATOM 1006 O O . ARG A 1 127 ? 15.073 -1.521 6.270 1.00 68.25 127 ARG A O 1
ATOM 1013 N N . ALA A 1 128 ? 16.344 -2.864 4.978 1.00 69.44 128 ALA A N 1
ATOM 1014 C CA . ALA A 1 128 ? 17.495 -1.971 4.913 1.00 69.44 128 ALA A CA 1
ATOM 1015 C C . ALA A 1 128 ? 17.163 -0.624 4.241 1.00 69.44 128 ALA A C 1
ATOM 1017 O O . ALA A 1 128 ? 17.799 0.384 4.537 1.00 69.44 128 ALA A O 1
ATOM 1018 N N . ALA A 1 129 ? 16.157 -0.570 3.362 1.00 71.12 129 ALA A N 1
ATOM 1019 C CA . ALA A 1 129 ? 15.733 0.653 2.682 1.00 71.12 129 ALA A CA 1
ATOM 1020 C C . ALA A 1 129 ? 14.756 1.518 3.507 1.00 71.12 129 ALA A C 1
ATOM 1022 O O . ALA A 1 129 ? 14.339 2.581 3.048 1.00 71.12 129 ALA A O 1
ATOM 1023 N N . LEU A 1 130 ? 14.361 1.075 4.704 1.00 77.38 130 LEU A N 1
ATOM 1024 C CA . LEU A 1 130 ? 13.499 1.834 5.610 1.00 77.38 130 LEU A CA 1
ATOM 1025 C C . LEU A 1 130 ? 14.321 2.811 6.458 1.00 77.38 130 LEU A C 1
ATOM 1027 O O . LEU A 1 130 ? 15.491 2.552 6.733 1.00 77.38 130 LEU A O 1
ATOM 1031 N N . SER A 1 131 ? 13.695 3.900 6.916 1.00 79.94 131 SER A N 1
ATOM 1032 C CA . SER A 1 131 ? 14.315 4.797 7.899 1.00 79.94 131 SER A CA 1
ATOM 1033 C C . SER A 1 131 ? 14.528 4.098 9.244 1.00 79.94 131 SER A C 1
ATOM 1035 O O . SER A 1 131 ? 13.792 3.170 9.588 1.00 79.94 131 SER A O 1
ATOM 1037 N N . ASP A 1 132 ? 15.486 4.580 10.034 1.00 82.25 132 ASP A N 1
ATOM 1038 C CA . ASP A 1 132 ? 15.847 3.985 11.329 1.00 82.25 132 ASP A CA 1
ATOM 1039 C C . ASP A 1 132 ? 14.662 3.898 12.302 1.00 82.25 132 ASP A C 1
ATOM 1041 O O . ASP A 1 132 ? 14.512 2.908 13.018 1.00 82.25 132 ASP A O 1
ATOM 1045 N N . ASP A 1 133 ? 13.771 4.896 12.296 1.00 82.25 133 ASP A N 1
ATOM 1046 C CA . ASP A 1 133 ? 12.531 4.869 13.083 1.00 82.25 133 ASP A CA 1
ATOM 1047 C C . ASP A 1 133 ? 11.632 3.689 12.688 1.00 82.25 133 ASP A C 1
ATOM 1049 O O . ASP A 1 133 ? 11.138 2.954 13.543 1.00 82.25 133 ASP A O 1
ATOM 1053 N N . LEU A 1 134 ? 11.447 3.462 11.385 1.00 83.94 134 LEU A N 1
ATOM 1054 C CA . LEU A 1 134 ? 10.626 2.359 10.886 1.00 83.94 134 LEU A CA 1
ATOM 1055 C C . LEU A 1 134 ? 11.289 1.006 11.144 1.00 83.94 134 LEU A C 1
ATOM 1057 O O . LEU A 1 134 ? 10.591 0.037 11.442 1.00 83.94 134 LEU A O 1
ATOM 1061 N N . GLN A 1 135 ? 12.620 0.932 11.074 1.00 84.06 135 GLN A N 1
ATOM 1062 C CA . GLN A 1 135 ? 13.356 -0.273 11.449 1.00 84.06 135 GLN A CA 1
ATOM 1063 C C . GLN A 1 135 ? 13.163 -0.600 12.935 1.00 84.06 135 GLN A C 1
ATOM 1065 O O . GLN A 1 135 ? 12.863 -1.750 13.262 1.00 84.06 135 GLN A O 1
ATOM 1070 N N . ARG A 1 136 ? 13.236 0.401 13.825 1.00 85.56 136 ARG A N 1
ATOM 1071 C CA . ARG A 1 136 ? 12.952 0.230 15.260 1.00 85.56 136 ARG A CA 1
ATOM 1072 C C . ARG A 1 136 ? 11.531 -0.269 15.508 1.00 85.56 136 ARG A C 1
ATOM 1074 O O . ARG A 1 136 ? 11.344 -1.227 16.255 1.00 85.56 136 ARG A O 1
ATOM 1081 N N . VAL A 1 137 ? 10.534 0.305 14.832 1.00 85.94 137 VAL A N 1
ATOM 1082 C CA . VAL A 1 137 ? 9.146 -0.183 14.915 1.00 85.94 137 VAL A CA 1
ATOM 1083 C C . VAL A 1 137 ? 9.035 -1.635 14.432 1.00 85.94 137 VAL A C 1
ATOM 1085 O O . VAL A 1 137 ? 8.375 -2.449 15.077 1.00 85.94 137 VAL A O 1
ATOM 1088 N N . ALA A 1 138 ? 9.694 -1.989 13.324 1.00 84.06 138 ALA A N 1
ATOM 1089 C CA . ALA A 1 138 ? 9.679 -3.351 12.788 1.00 84.06 138 ALA A CA 1
ATOM 1090 C C . ALA A 1 138 ? 10.320 -4.379 13.736 1.00 84.06 138 ALA A C 1
ATOM 1092 O O . ALA A 1 138 ? 9.897 -5.535 13.757 1.00 84.06 138 ALA A O 1
ATOM 1093 N N . GLN A 1 139 ? 11.342 -3.967 14.493 1.00 85.38 139 GLN A N 1
ATOM 1094 C CA . GLN A 1 139 ? 11.995 -4.792 15.512 1.00 85.38 139 GLN A CA 1
ATOM 1095 C C . GLN A 1 139 ? 11.116 -4.955 16.755 1.00 85.38 139 GLN A C 1
ATOM 1097 O O . GLN A 1 139 ? 10.995 -6.066 17.264 1.00 85.38 139 GLN A O 1
ATOM 1102 N N . ALA A 1 140 ? 10.466 -3.879 17.208 1.00 85.31 140 ALA A N 1
ATOM 1103 C CA . ALA A 1 140 ? 9.563 -3.919 18.356 1.00 85.31 140 ALA A CA 1
ATOM 1104 C C . ALA A 1 140 ? 8.303 -4.757 18.082 1.00 85.31 140 ALA A C 1
ATOM 1106 O O . ALA A 1 140 ? 7.813 -5.471 18.955 1.00 85.31 140 ALA A O 1
ATOM 1107 N N . VAL A 1 141 ? 7.788 -4.701 16.850 1.00 85.69 141 VAL A N 1
ATOM 1108 C CA . VAL A 1 141 ? 6.617 -5.469 16.417 1.00 85.69 141 VAL A CA 1
ATOM 1109 C C . VAL A 1 141 ? 6.995 -6.314 15.202 1.00 85.69 141 VAL A C 1
ATOM 1111 O O . VAL A 1 141 ? 6.719 -5.926 14.061 1.00 85.69 141 VAL A O 1
ATOM 1114 N N . PRO A 1 142 ? 7.606 -7.494 15.407 1.00 85.69 142 PRO A N 1
ATOM 1115 C CA . PRO A 1 142 ? 7.956 -8.368 14.304 1.00 85.69 142 PRO A CA 1
ATOM 1116 C C . PRO A 1 142 ? 6.703 -8.994 13.681 1.00 85.69 142 PRO A C 1
ATOM 1118 O O . PRO A 1 142 ? 5.714 -9.320 14.357 1.00 85.69 142 PRO A O 1
ATOM 1121 N N . LYS A 1 143 ? 6.763 -9.179 12.360 1.00 81.62 143 LYS A N 1
ATOM 1122 C CA . LYS A 1 143 ? 5.760 -9.928 11.601 1.00 81.62 143 LYS A CA 1
ATOM 1123 C C . LYS A 1 143 ? 5.795 -11.399 12.008 1.00 81.62 143 LYS A C 1
ATOM 1125 O O . LYS A 1 143 ? 6.866 -12.005 12.010 1.00 81.62 143 LYS A O 1
ATOM 1130 N N . LEU A 1 144 ? 4.634 -11.979 12.302 1.00 78.50 144 LEU A N 1
ATOM 1131 C CA . LEU A 1 144 ? 4.535 -13.396 12.648 1.00 78.50 144 LEU A CA 1
ATOM 1132 C C . LEU A 1 144 ? 4.615 -14.276 11.394 1.00 78.50 144 LEU A C 1
ATOM 1134 O O . LEU A 1 144 ? 4.298 -13.854 10.274 1.00 78.50 144 LEU A O 1
ATOM 1138 N N . ARG A 1 145 ? 5.027 -15.534 11.583 1.00 77.81 145 ARG A N 1
ATOM 1139 C CA . ARG A 1 145 ? 5.070 -16.522 10.500 1.00 77.81 145 ARG A CA 1
ATOM 1140 C C . ARG A 1 145 ? 3.664 -16.698 9.917 1.00 77.81 145 ARG A C 1
ATOM 1142 O O . ARG A 1 145 ? 2.705 -16.876 10.658 1.00 77.81 145 ARG A O 1
ATOM 1149 N N . ASN A 1 146 ? 3.555 -16.641 8.589 1.00 70.88 146 ASN A N 1
ATOM 1150 C CA . ASN A 1 146 ? 2.295 -16.741 7.836 1.00 70.88 146 ASN A CA 1
ATOM 1151 C C . ASN A 1 146 ? 1.249 -15.652 8.148 1.00 70.88 146 ASN A C 1
ATOM 1153 O O . ASN A 1 146 ? 0.085 -15.781 7.773 1.00 70.88 146 ASN A O 1
ATOM 1157 N N . GLU A 1 147 ? 1.647 -14.546 8.780 1.00 74.88 147 GLU A N 1
ATOM 1158 C CA . GLU A 1 147 ? 0.734 -13.439 9.038 1.00 74.88 147 GLU A CA 1
ATOM 1159 C C . GLU A 1 147 ? 0.363 -12.713 7.740 1.00 74.88 147 GLU A C 1
ATOM 1161 O O . GLU A 1 147 ? 1.222 -12.251 6.972 1.00 74.88 147 GLU A O 1
ATOM 1166 N N . ALA A 1 148 ? -0.942 -12.570 7.506 1.00 74.69 148 ALA A N 1
ATOM 1167 C CA . ALA A 1 148 ? -1.449 -11.772 6.403 1.00 74.69 148 ALA A CA 1
ATOM 1168 C C . ALA A 1 148 ? -0.950 -10.323 6.526 1.00 74.69 148 ALA A C 1
ATOM 1170 O O . ALA A 1 148 ? -0.972 -9.734 7.606 1.00 74.69 148 ALA A O 1
ATOM 1171 N N . ALA A 1 149 ? -0.552 -9.714 5.405 1.00 79.81 149 ALA A N 1
ATOM 1172 C CA . ALA A 1 149 ? -0.018 -8.348 5.389 1.00 79.81 149 ALA A CA 1
ATOM 1173 C C . ALA A 1 149 ? -0.966 -7.341 6.062 1.00 79.81 149 ALA A C 1
ATOM 1175 O O . ALA A 1 149 ? -0.531 -6.496 6.835 1.00 79.81 149 ALA A O 1
ATOM 1176 N N . LEU A 1 150 ? -2.277 -7.480 5.837 1.00 78.06 150 LEU A N 1
ATOM 1177 C CA . LEU A 1 150 ? -3.272 -6.627 6.482 1.00 78.06 150 LEU A CA 1
ATOM 1178 C C . LEU A 1 150 ? -3.302 -6.831 8.005 1.00 78.06 150 LEU A C 1
ATOM 1180 O O . LEU A 1 150 ? -3.458 -5.865 8.731 1.00 78.06 150 LEU A O 1
ATOM 1184 N N . HIS A 1 151 ? -3.136 -8.055 8.511 1.00 76.75 151 HIS A N 1
ATOM 1185 C CA . HIS A 1 151 ? -3.126 -8.317 9.957 1.00 76.75 151 HIS A CA 1
ATOM 1186 C C . HIS A 1 151 ? -1.896 -7.702 10.621 1.00 76.75 151 HIS A C 1
ATOM 1188 O O . HIS A 1 151 ? -2.017 -7.033 11.646 1.00 76.75 151 HIS A O 1
ATOM 1194 N N . TYR A 1 152 ? -0.745 -7.811 9.961 1.00 83.06 152 TYR A N 1
ATOM 1195 C CA . TYR A 1 152 ? 0.466 -7.160 10.432 1.00 83.06 152 TYR A CA 1
ATOM 1196 C C . TYR A 1 152 ? 0.338 -5.624 10.414 1.00 83.06 152 TYR A C 1
ATOM 1198 O O . TYR A 1 152 ? 0.663 -4.964 11.398 1.00 83.06 152 TYR A O 1
ATOM 1206 N N . ALA A 1 153 ? -0.249 -5.053 9.352 1.00 83.81 153 ALA A N 1
ATOM 1207 C CA . ALA A 1 153 ? -0.550 -3.621 9.255 1.00 83.81 153 ALA A CA 1
ATOM 1208 C C . ALA A 1 153 ? -1.393 -3.110 10.436 1.00 83.81 153 ALA A C 1
ATOM 1210 O O . ALA A 1 153 ? -1.159 -2.020 10.954 1.00 83.81 153 ALA A O 1
ATOM 1211 N N . ARG A 1 154 ? -2.358 -3.917 10.891 1.00 76.88 154 ARG A N 1
ATOM 1212 C CA . ARG A 1 154 ? -3.224 -3.590 12.033 1.00 76.88 154 ARG A CA 1
ATOM 1213 C C . ARG A 1 154 ? -2.457 -3.541 13.348 1.00 76.88 154 ARG A C 1
ATOM 1215 O O . ARG A 1 154 ? -2.673 -2.629 14.140 1.00 76.88 154 ARG A O 1
ATOM 1222 N N . ARG A 1 155 ? -1.566 -4.509 13.583 1.00 82.00 155 ARG A N 1
ATOM 1223 C CA . ARG A 1 155 ? -0.716 -4.529 14.782 1.00 82.00 155 ARG A CA 1
ATOM 1224 C C . ARG A 1 155 ? 0.216 -3.325 14.828 1.00 82.00 155 ARG A C 1
ATOM 1226 O O . ARG A 1 155 ? 0.330 -2.706 15.877 1.00 82.00 155 ARG A O 1
ATOM 1233 N N . LEU A 1 156 ? 0.804 -2.965 13.688 1.00 84.50 156 LEU A N 1
ATOM 1234 C CA . LEU A 1 156 ? 1.646 -1.775 13.567 1.00 84.50 156 LEU A CA 1
ATOM 1235 C C . LEU A 1 156 ? 0.869 -0.493 13.882 1.00 84.50 156 LEU A C 1
ATOM 1237 O O . LEU A 1 156 ? 1.338 0.316 14.672 1.00 84.50 156 LEU A O 1
ATOM 1241 N N . HIS A 1 157 ? -0.342 -0.346 13.337 1.00 81.56 157 HIS A N 1
ATOM 1242 C CA . HIS A 1 157 ? -1.188 0.818 13.611 1.00 81.56 157 HIS A CA 1
ATOM 1243 C C . HIS A 1 157 ? -1.582 0.946 15.090 1.00 81.56 157 HIS A C 1
ATOM 1245 O O . HIS A 1 157 ? -1.643 2.050 15.617 1.00 81.56 157 HIS A O 1
ATOM 1251 N N . ARG A 1 158 ? -1.837 -0.181 15.770 1.00 75.00 158 ARG A N 1
ATOM 1252 C CA . ARG A 1 158 ? -2.168 -0.194 17.204 1.00 75.00 158 ARG A CA 1
ATOM 1253 C C . ARG A 1 158 ? -0.959 0.111 18.089 1.00 75.00 158 ARG A C 1
ATOM 1255 O O . ARG A 1 158 ? -1.135 0.697 19.149 1.00 75.00 158 ARG A O 1
ATOM 1262 N N . TYR A 1 159 ? 0.228 -0.334 17.683 1.00 78.31 159 TYR A N 1
ATOM 1263 C CA . TYR A 1 159 ? 1.463 -0.090 18.422 1.00 78.31 159 TYR A CA 1
ATOM 1264 C C . TYR A 1 159 ? 1.885 1.379 18.350 1.00 78.31 159 TYR A C 1
ATOM 1266 O O . TYR A 1 159 ? 2.256 1.954 19.367 1.00 78.31 159 TYR A O 1
ATOM 1274 N N . ASP A 1 160 ? 1.787 1.988 17.166 1.00 77.06 160 ASP A N 1
ATOM 1275 C CA . ASP A 1 160 ? 2.117 3.395 16.970 1.00 77.06 160 ASP A CA 1
ATOM 1276 C C . ASP A 1 160 ? 1.094 4.084 16.055 1.00 77.06 160 ASP A C 1
ATOM 1278 O O . ASP A 1 160 ? 1.147 4.009 14.823 1.00 77.06 160 ASP A O 1
ATOM 1282 N N . GLY A 1 161 ? 0.157 4.792 16.691 1.00 69.19 161 GLY A N 1
ATOM 1283 C CA . GLY A 1 161 ? -0.884 5.566 16.015 1.00 69.19 161 GLY A CA 1
ATOM 1284 C C . GLY A 1 161 ? -0.360 6.779 15.236 1.00 69.19 161 GLY A C 1
ATOM 1285 O O . GLY A 1 161 ? -1.118 7.365 14.465 1.00 69.19 161 GLY A O 1
ATOM 1286 N N . LYS A 1 162 ? 0.920 7.154 15.393 1.00 75.94 162 LYS A N 1
ATOM 1287 C CA . LYS A 1 162 ? 1.551 8.236 14.618 1.00 75.94 162 LYS A CA 1
ATOM 1288 C C . LYS A 1 162 ? 2.035 7.763 13.247 1.00 75.94 162 LYS A C 1
ATOM 1290 O O . LYS A 1 162 ? 2.331 8.595 12.388 1.00 75.94 162 LYS A O 1
ATOM 1295 N N . LEU A 1 163 ? 2.102 6.449 13.014 1.00 80.38 163 LEU A N 1
ATOM 1296 C CA . LEU A 1 163 ? 2.495 5.909 11.719 1.00 80.38 163 LEU A CA 1
ATOM 1297 C C . LEU A 1 163 ? 1.457 6.252 10.655 1.00 80.38 163 LEU A C 1
ATOM 1299 O O . LEU A 1 163 ? 0.281 5.894 10.732 1.00 80.38 163 LEU A O 1
ATOM 1303 N N . THR A 1 164 ? 1.930 6.879 9.585 1.00 80.44 164 THR A N 1
ATOM 1304 C CA . THR A 1 164 ? 1.103 7.134 8.410 1.00 80.44 164 THR A CA 1
ATOM 1305 C C . THR A 1 164 ? 0.746 5.822 7.706 1.00 80.44 164 THR A C 1
ATOM 1307 O O . THR A 1 164 ? 1.520 4.861 7.694 1.00 80.44 164 THR A O 1
ATOM 1310 N N . LEU A 1 165 ? -0.387 5.792 6.995 1.00 77.44 165 LEU A N 1
ATOM 1311 C CA . LEU A 1 165 ? -0.789 4.626 6.189 1.00 77.44 165 LEU A CA 1
ATOM 1312 C C . LEU A 1 165 ? 0.289 4.178 5.196 1.00 77.44 165 LEU A C 1
ATOM 1314 O O . LEU A 1 165 ? 0.382 2.999 4.862 1.00 77.44 165 LEU A O 1
ATOM 1318 N N . ARG A 1 166 ? 1.112 5.114 4.713 1.00 75.88 166 ARG A N 1
ATOM 1319 C CA . ARG A 1 166 ? 2.218 4.810 3.806 1.00 75.88 166 ARG A CA 1
ATOM 1320 C C . ARG A 1 166 ? 3.346 4.061 4.519 1.00 75.88 166 ARG A C 1
ATOM 1322 O O . ARG A 1 166 ? 3.851 3.091 3.962 1.00 75.88 166 ARG A O 1
ATOM 1329 N N . GLN A 1 167 ? 3.705 4.477 5.728 1.00 81.75 167 GLN A N 1
ATOM 1330 C CA . GLN A 1 167 ? 4.705 3.792 6.551 1.00 81.75 167 GLN A CA 1
ATOM 1331 C C . GLN A 1 167 ? 4.219 2.397 6.958 1.00 81.75 167 GLN A C 1
ATOM 1333 O O . GLN A 1 167 ? 4.951 1.418 6.828 1.00 81.75 167 GLN A O 1
ATOM 1338 N N . ILE A 1 168 ? 2.941 2.272 7.325 1.00 85.12 168 ILE A N 1
ATOM 1339 C CA . ILE A 1 168 ? 2.323 0.972 7.611 1.00 85.12 168 ILE A CA 1
ATOM 1340 C C . ILE A 1 168 ? 2.342 0.079 6.361 1.00 85.12 168 ILE A C 1
ATOM 1342 O O . ILE A 1 168 ? 2.654 -1.107 6.464 1.00 85.12 168 ILE A O 1
ATOM 1346 N N . ALA A 1 169 ? 2.069 0.622 5.168 1.00 83.19 169 ALA A N 1
ATOM 1347 C CA . ALA A 1 169 ? 2.163 -0.118 3.906 1.00 83.19 169 ALA A CA 1
ATOM 1348 C C . ALA A 1 169 ? 3.567 -0.668 3.646 1.00 83.19 169 ALA A C 1
ATOM 1350 O O . ALA A 1 169 ? 3.711 -1.818 3.233 1.00 83.19 169 ALA A O 1
ATOM 1351 N N . GLN A 1 170 ? 4.586 0.157 3.888 1.00 80.88 170 GLN A N 1
ATOM 1352 C CA . GLN A 1 170 ? 5.991 -0.205 3.700 1.00 80.88 170 GLN A CA 1
ATOM 1353 C C . GLN A 1 170 ? 6.405 -1.330 4.645 1.00 80.88 170 GLN A C 1
ATOM 1355 O O . GLN A 1 170 ? 7.009 -2.300 4.207 1.00 80.88 170 GLN A O 1
ATOM 1360 N N . LEU A 1 171 ? 6.030 -1.227 5.921 1.00 84.56 171 LEU A N 1
ATOM 1361 C CA . LEU A 1 171 ? 6.363 -2.229 6.929 1.00 84.56 171 LEU A CA 1
ATOM 1362 C C . LEU A 1 171 ? 5.605 -3.541 6.719 1.00 84.56 171 LEU A C 1
ATOM 1364 O O . LEU A 1 171 ? 6.166 -4.628 6.836 1.00 84.56 171 LEU A O 1
ATOM 1368 N N . SER A 1 172 ? 4.313 -3.447 6.409 1.00 83.00 172 SER A N 1
ATOM 1369 C CA . SER A 1 172 ? 3.440 -4.618 6.358 1.00 83.00 172 SER A CA 1
ATOM 1370 C C . SER A 1 172 ? 3.431 -5.353 5.019 1.00 83.00 172 SER A C 1
ATOM 1372 O O . SER A 1 172 ? 3.037 -6.524 4.953 1.00 83.00 172 SER A O 1
ATOM 1374 N N . GLY A 1 173 ? 3.819 -4.665 3.942 1.00 79.44 173 GLY A N 1
ATOM 1375 C CA . GLY A 1 173 ? 3.620 -5.105 2.563 1.00 79.44 173 GLY A CA 1
ATOM 1376 C C . GLY A 1 173 ? 2.160 -5.016 2.093 1.00 79.44 173 GLY A C 1
ATOM 1377 O O . GLY A 1 173 ? 1.835 -5.494 1.001 1.00 79.44 173 GLY A O 1
ATOM 1378 N N . ALA A 1 174 ? 1.259 -4.443 2.901 1.00 81.88 174 ALA A N 1
ATOM 1379 C CA . ALA A 1 174 ? -0.130 -4.225 2.519 1.00 81.88 174 ALA A CA 1
ATOM 1380 C C . ALA A 1 174 ? -0.239 -3.059 1.526 1.00 81.88 174 ALA A C 1
ATOM 1382 O O . ALA A 1 174 ? 0.470 -2.060 1.608 1.00 81.88 174 ALA A O 1
ATOM 1383 N N . THR A 1 175 ? -1.160 -3.155 0.571 1.00 75.50 175 THR A N 1
ATOM 1384 C CA . THR A 1 175 ? -1.424 -2.057 -0.367 1.00 75.50 175 THR A CA 1
ATOM 1385 C C . THR A 1 175 ? -2.288 -0.986 0.289 1.00 75.50 175 THR A C 1
ATOM 1387 O O . THR A 1 175 ? -3.290 -1.320 0.923 1.00 75.50 175 THR A O 1
ATOM 1390 N N . ALA A 1 176 ? -1.969 0.292 0.057 1.00 68.38 176 ALA A N 1
ATOM 1391 C CA . ALA A 1 176 ? -2.726 1.430 0.591 1.00 68.38 176 ALA A CA 1
ATOM 1392 C C . ALA A 1 176 ? -4.231 1.359 0.279 1.00 68.38 176 ALA A C 1
ATOM 1394 O O . ALA A 1 176 ? -5.039 1.708 1.129 1.00 68.38 176 ALA A O 1
ATOM 1395 N N . SER A 1 177 ? -4.618 0.860 -0.898 1.00 66.62 177 SER A N 1
ATOM 1396 C CA . SER A 1 177 ? -6.027 0.671 -1.274 1.00 66.62 177 SER A CA 1
ATOM 1397 C C . SER A 1 177 ? -6.755 -0.292 -0.330 1.00 66.62 177 SER A C 1
ATOM 1399 O O . SER A 1 177 ? -7.817 0.040 0.179 1.00 66.62 177 SER A O 1
ATOM 1401 N N . ASN A 1 178 ? -6.144 -1.441 -0.019 1.00 69.81 178 ASN A N 1
ATOM 1402 C CA . ASN A 1 178 ? -6.716 -2.429 0.905 1.00 69.81 178 ASN A CA 1
ATOM 1403 C C . ASN A 1 178 ? -6.775 -1.917 2.349 1.00 69.81 178 ASN A C 1
ATOM 1405 O O . ASN A 1 178 ? -7.678 -2.295 3.086 1.00 69.81 178 ASN A O 1
ATOM 1409 N N . MET A 1 179 ? -5.821 -1.075 2.760 1.00 73.56 179 MET A N 1
ATOM 1410 C CA . MET A 1 179 ? -5.859 -0.445 4.084 1.00 73.56 179 MET A CA 1
ATOM 1411 C C . MET A 1 179 ? -6.931 0.639 4.164 1.00 73.56 179 MET A C 1
ATOM 1413 O O . MET A 1 179 ? -7.659 0.670 5.142 1.00 73.56 179 MET A O 1
ATOM 1417 N N . ARG A 1 180 ? -7.101 1.467 3.125 1.00 69.00 180 ARG A N 1
ATOM 1418 C CA . ARG A 1 180 ? -8.204 2.443 3.074 1.00 69.00 180 ARG A CA 1
ATOM 1419 C C . ARG A 1 180 ? -9.568 1.769 3.066 1.00 69.00 180 ARG A C 1
ATOM 1421 O O . ARG A 1 180 ? -10.475 2.264 3.702 1.00 69.00 180 ARG A O 1
ATOM 1428 N N . ALA A 1 181 ? -9.702 0.625 2.402 1.00 67.12 181 ALA A N 1
ATOM 1429 C CA . ALA A 1 181 ? -10.934 -0.159 2.430 1.00 67.12 181 ALA A CA 1
ATOM 1430 C C . ALA A 1 181 ? -11.182 -0.867 3.778 1.00 67.12 181 ALA A C 1
ATOM 1432 O O . ALA A 1 181 ? -12.234 -1.477 3.961 1.00 67.12 181 ALA A O 1
ATOM 1433 N N . ALA A 1 182 ? -10.216 -0.852 4.703 1.00 67.62 182 ALA A N 1
ATOM 1434 C CA . ALA A 1 182 ? -10.338 -1.487 6.004 1.00 67.62 182 ALA A CA 1
ATOM 1435 C C . ALA A 1 182 ? -10.796 -0.451 7.057 1.00 67.62 182 ALA A C 1
ATOM 1437 O O . ALA A 1 182 ? -10.028 0.448 7.399 1.00 67.62 182 ALA A O 1
ATOM 1438 N N . PRO A 1 183 ? -12.004 -0.615 7.633 1.00 63.28 183 PRO A N 1
ATOM 1439 C CA . PRO A 1 183 ? -12.643 0.361 8.527 1.00 63.28 183 PRO A CA 1
ATOM 1440 C C . PRO A 1 183 ? -11.821 0.800 9.749 1.00 63.28 183 PRO A C 1
ATOM 1442 O O . PRO A 1 183 ? -11.983 1.893 10.271 1.00 63.28 183 PR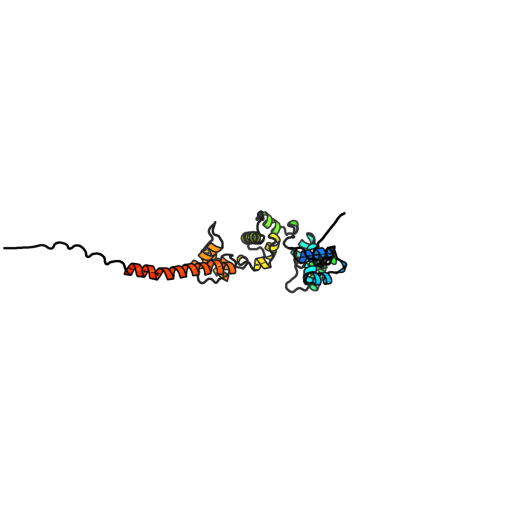O A O 1
ATOM 1445 N N . MET A 1 184 ? -10.884 -0.027 10.197 1.00 68.75 184 MET A N 1
ATOM 1446 C CA . MET A 1 184 ? -10.033 0.280 11.348 1.00 68.75 184 MET A CA 1
ATOM 1447 C C . MET A 1 184 ? -8.855 1.225 11.075 1.00 68.75 184 MET A C 1
ATOM 1449 O O . MET A 1 184 ? -8.116 1.521 12.006 1.00 68.75 184 MET A O 1
ATOM 1453 N N . PHE A 1 185 ? -8.639 1.628 9.820 1.00 67.50 185 PHE A N 1
ATOM 1454 C CA . PHE A 1 185 ? -7.639 2.633 9.438 1.00 67.50 185 PHE A CA 1
ATOM 1455 C C . PHE A 1 185 ? -8.258 4.020 9.210 1.00 67.50 185 PHE A C 1
ATOM 1457 O O . PHE A 1 185 ? -7.552 4.945 8.803 1.00 67.50 185 PHE A O 1
ATOM 1464 N N . TYR A 1 186 ? -9.565 4.165 9.439 1.00 65.00 186 TYR A N 1
ATOM 1465 C CA . TYR A 1 186 ? -10.215 5.468 9.498 1.00 65.00 186 TYR A CA 1
ATOM 1466 C C . TYR A 1 186 ? -9.983 6.080 10.879 1.00 65.00 186 TYR A C 1
ATOM 1468 O O . TYR A 1 186 ? -9.991 5.373 11.889 1.00 65.00 186 TYR A O 1
ATOM 1476 N N . ALA A 1 187 ? -9.759 7.394 10.914 1.00 62.31 187 ALA A N 1
ATOM 1477 C CA . ALA A 1 187 ? -9.725 8.133 12.167 1.00 62.31 187 ALA A CA 1
ATOM 1478 C C . ALA A 1 187 ? -11.092 8.005 12.849 1.00 62.31 187 ALA A C 1
ATOM 1480 O O . ALA A 1 187 ? -12.121 8.198 12.201 1.00 62.31 187 ALA A O 1
ATOM 1481 N N . LEU A 1 188 ? -11.091 7.653 14.134 1.00 64.94 188 LEU A N 1
ATOM 1482 C CA . LEU A 1 188 ? -12.322 7.584 14.908 1.00 64.94 188 LEU A CA 1
ATOM 1483 C C . LEU A 1 188 ? -12.836 9.002 15.155 1.00 64.94 188 LEU A C 1
ATOM 1485 O O . LEU A 1 188 ? -12.064 9.903 15.481 1.00 64.94 188 LEU A O 1
ATOM 1489 N N . THR A 1 189 ? -14.143 9.207 15.030 1.00 71.56 189 THR A N 1
ATOM 1490 C CA . THR A 1 189 ? -14.765 10.429 15.550 1.00 71.56 189 THR A CA 1
ATOM 1491 C C . THR A 1 189 ? -14.736 10.409 17.087 1.00 71.56 189 THR A C 1
ATOM 1493 O O . THR A 1 189 ? -14.704 9.328 17.684 1.00 71.56 189 THR A O 1
ATOM 1496 N N . PRO A 1 190 ? -14.824 11.565 17.774 1.00 70.50 190 PRO A N 1
ATOM 1497 C CA . PRO A 1 190 ? -14.860 11.601 19.241 1.00 70.50 190 PRO A CA 1
ATOM 1498 C C . PRO A 1 190 ? -15.970 10.730 19.853 1.00 70.50 190 PRO A C 1
ATOM 1500 O O . PRO A 1 190 ? -15.819 10.184 20.945 1.00 70.50 190 PRO A O 1
ATOM 1503 N N . GLN A 1 191 ? -17.092 10.566 19.145 1.00 73.00 191 GLN A N 1
ATOM 1504 C CA . GLN A 1 191 ? -18.185 9.682 19.551 1.00 73.00 191 GLN A CA 1
ATOM 1505 C C . GLN A 1 191 ? -17.774 8.203 19.487 1.00 73.00 191 GLN A C 1
ATOM 1507 O O . GLN A 1 191 ? -18.000 7.457 20.436 1.00 73.00 191 GLN A O 1
ATOM 1512 N N . GLN A 1 192 ? -17.103 7.786 18.414 1.00 75.12 192 GLN A N 1
ATOM 1513 C CA . GLN A 1 192 ? -16.604 6.419 18.237 1.00 75.12 192 GLN A CA 1
ATOM 1514 C C . GLN A 1 192 ? -15.480 6.072 19.234 1.00 75.12 192 GLN A C 1
ATOM 1516 O O . GLN A 1 192 ? -15.401 4.937 19.712 1.00 75.12 192 GLN A O 1
ATOM 1521 N N . GLU A 1 193 ? -14.635 7.044 19.592 1.00 73.88 193 GLU A N 1
ATOM 1522 C CA . GLU A 1 193 ? -13.622 6.885 20.645 1.00 73.88 193 GLU A CA 1
ATOM 1523 C C . GLU A 1 193 ? -14.255 6.657 22.017 1.00 73.88 193 GLU A C 1
ATOM 1525 O O . GLU A 1 193 ? -13.867 5.726 22.728 1.00 73.88 193 GLU A O 1
ATOM 1530 N N . ARG A 1 194 ? -15.271 7.455 22.369 1.00 76.25 194 ARG A N 1
ATOM 1531 C CA . ARG A 1 194 ? -16.023 7.279 23.621 1.00 76.25 194 ARG A CA 1
ATOM 1532 C C . ARG A 1 194 ? -16.669 5.904 23.699 1.00 76.25 194 ARG A C 1
ATOM 1534 O O . ARG A 1 194 ? -16.574 5.265 24.740 1.00 76.25 194 ARG A O 1
ATOM 1541 N N . VAL A 1 195 ? -17.247 5.417 22.602 1.00 80.31 195 VAL A N 1
ATOM 1542 C CA . VAL A 1 195 ? -17.826 4.067 22.551 1.00 80.31 195 VAL A CA 1
ATOM 1543 C C . VAL A 1 195 ? -16.768 2.990 22.790 1.00 80.31 195 VAL A C 1
ATOM 1545 O O . VAL A 1 195 ? -16.997 2.089 23.593 1.00 80.31 195 VAL A O 1
ATOM 1548 N N . ARG A 1 196 ? -15.580 3.093 22.177 1.00 77.81 196 ARG A N 1
ATOM 1549 C CA . ARG A 1 196 ? -14.484 2.143 22.452 1.00 77.81 196 ARG A CA 1
ATOM 1550 C C . ARG A 1 196 ? -13.992 2.195 23.896 1.00 77.81 196 ARG A C 1
ATOM 1552 O O . ARG A 1 196 ? -13.578 1.164 24.420 1.00 77.81 196 ARG A O 1
ATOM 1559 N N . ALA A 1 197 ? -14.005 3.374 24.512 1.00 74.75 197 ALA A N 1
ATOM 1560 C CA . ALA A 1 197 ? -13.614 3.545 25.905 1.00 74.75 197 ALA A CA 1
ATOM 1561 C C . ALA A 1 197 ? -14.669 2.983 26.875 1.00 74.75 197 ALA A C 1
ATOM 1563 O O . ALA A 1 197 ? -14.306 2.359 27.867 1.00 74.75 197 ALA A O 1
ATOM 1564 N N . GLN A 1 198 ? -15.958 3.169 26.577 1.00 83.12 198 GLN A N 1
ATOM 1565 C CA . GLN A 1 198 ? -17.071 2.673 27.395 1.00 83.12 198 GLN A CA 1
ATOM 1566 C C . GLN A 1 198 ? -17.282 1.164 27.250 1.00 83.12 198 GLN A C 1
ATOM 1568 O O . GLN A 1 198 ? -17.552 0.478 28.233 1.00 83.12 198 GLN A O 1
ATOM 1573 N N . LEU A 1 199 ? -17.125 0.635 26.036 1.00 85.44 199 LEU A N 1
ATOM 1574 C CA . LEU A 1 199 ? -17.187 -0.790 25.737 1.00 85.44 199 LEU A CA 1
ATOM 1575 C C . LEU A 1 199 ? -15.825 -1.267 25.227 1.00 85.44 199 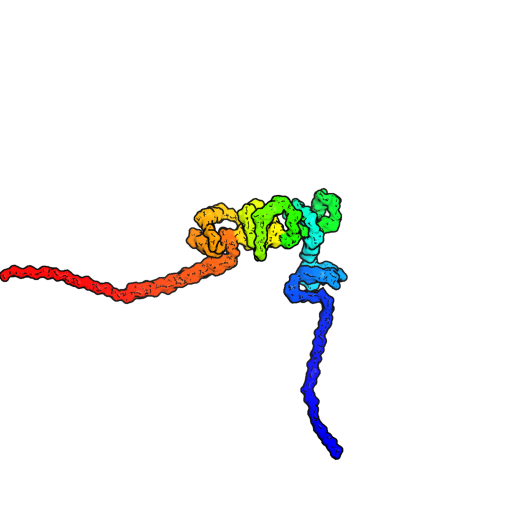LEU A C 1
ATOM 1577 O O . LEU A 1 199 ? -15.644 -1.469 24.021 1.00 85.44 199 LEU A O 1
ATOM 1581 N N . PRO A 1 200 ? -14.847 -1.478 26.126 1.00 81.62 200 PRO A N 1
ATOM 1582 C CA . PRO A 1 200 ? -13.583 -2.071 25.742 1.00 81.62 200 PRO A CA 1
ATOM 1583 C C . PRO A 1 200 ? -13.789 -3.522 25.303 1.00 81.62 200 PRO A C 1
ATOM 1585 O O . PRO A 1 200 ? -14.681 -4.242 25.769 1.00 81.62 200 PRO A O 1
ATOM 1588 N N . ARG A 1 201 ? -12.928 -3.964 24.388 1.00 79.81 201 ARG A N 1
ATOM 1589 C CA . ARG A 1 201 ? -12.885 -5.357 23.937 1.00 79.81 201 ARG A CA 1
ATOM 1590 C C . ARG A 1 201 ? -12.425 -6.292 25.034 1.00 79.81 201 ARG A C 1
ATOM 1592 O O . ARG A 1 201 ? -11.504 -5.959 25.779 1.00 79.81 201 ARG A O 1
ATOM 1599 N N . TRP A 1 202 ? -13.001 -7.487 25.054 1.00 83.19 202 TRP A N 1
ATOM 1600 C CA . TRP A 1 202 ? -12.494 -8.558 25.904 1.00 83.19 202 TRP A CA 1
ATOM 1601 C C . TRP A 1 202 ? -11.296 -9.279 25.257 1.00 83.19 202 TRP A C 1
ATOM 1603 O O . TRP A 1 202 ? -11.158 -9.233 24.030 1.00 83.19 202 TRP A O 1
ATOM 1613 N N . PRO A 1 203 ? -10.426 -9.932 26.056 1.00 61.44 203 PRO A N 1
ATOM 1614 C CA . PRO A 1 203 ? -9.174 -10.534 25.580 1.00 61.44 203 PRO A CA 1
ATOM 1615 C C . PRO A 1 203 ? -9.331 -11.535 24.423 1.00 61.44 203 PRO A C 1
ATOM 1617 O O . PRO A 1 203 ? -8.488 -11.545 23.531 1.00 61.44 203 PRO A O 1
ATOM 1620 N N . ASP A 1 204 ? -10.441 -12.281 24.382 1.00 74.81 204 ASP A N 1
ATOM 1621 C CA . ASP A 1 204 ? -10.714 -13.334 23.384 1.00 74.81 204 ASP A CA 1
ATOM 1622 C C . ASP A 1 204 ? -11.940 -13.038 22.500 1.00 74.81 204 ASP A C 1
ATOM 1624 O O . ASP A 1 204 ? -12.524 -13.921 21.862 1.00 74.81 204 ASP A O 1
ATOM 1628 N N . GLU A 1 205 ? -12.374 -11.780 22.465 1.00 79.88 205 GLU A N 1
ATOM 1629 C CA . GLU A 1 205 ? -13.533 -11.376 21.681 1.00 79.88 205 GLU A CA 1
ATOM 1630 C C . GLU A 1 205 ? -13.148 -11.127 20.222 1.00 79.88 205 GLU A C 1
ATOM 1632 O O . GLU A 1 205 ? -12.386 -10.213 19.890 1.00 79.88 205 GLU A O 1
ATOM 1637 N N . ASP A 1 206 ? -13.713 -11.934 19.323 1.00 77.50 206 ASP A N 1
ATOM 1638 C CA . ASP A 1 206 ? -13.547 -11.703 17.895 1.00 77.50 206 ASP A CA 1
ATOM 1639 C C . ASP A 1 206 ? -14.239 -10.405 17.446 1.00 77.50 206 ASP A C 1
ATOM 1641 O O . ASP A 1 206 ? -15.173 -9.894 18.071 1.00 77.50 206 ASP A O 1
ATOM 1645 N N . ASN A 1 207 ? -13.780 -9.856 16.317 1.00 78.38 207 ASN A N 1
ATOM 1646 C CA . ASN A 1 207 ? -14.264 -8.559 15.850 1.00 78.38 207 ASN A CA 1
ATOM 1647 C C . ASN A 1 207 ? -15.780 -8.534 15.594 1.00 78.38 207 ASN A C 1
ATOM 1649 O O . ASN A 1 207 ? -16.396 -7.484 15.766 1.00 78.38 207 ASN A O 1
ATOM 1653 N N . THR A 1 208 ? -16.369 -9.660 15.182 1.00 82.06 208 THR A N 1
ATOM 1654 C CA . THR A 1 208 ? -17.797 -9.759 14.854 1.00 82.06 208 THR A CA 1
ATOM 1655 C C . THR A 1 208 ? -18.642 -9.810 16.123 1.00 82.06 208 THR A C 1
ATOM 1657 O O . THR A 1 208 ? -19.657 -9.123 16.198 1.00 82.06 208 THR A O 1
ATOM 1660 N N . LYS A 1 209 ? -18.208 -10.559 17.144 1.00 84.25 209 LYS A N 1
ATOM 1661 C CA . LYS A 1 209 ? -18.826 -10.577 18.477 1.00 84.25 209 LYS A CA 1
ATOM 1662 C C . LYS A 1 209 ? -18.775 -9.199 19.123 1.00 84.25 209 LYS A C 1
ATOM 1664 O O . LYS A 1 209 ? -19.805 -8.717 19.583 1.00 84.25 209 LYS A O 1
ATOM 1669 N N . TYR A 1 210 ? -17.630 -8.523 19.030 1.00 85.50 210 TYR A N 1
ATOM 1670 C CA . TYR A 1 210 ? -17.520 -7.145 19.493 1.00 85.50 210 TYR A CA 1
ATOM 1671 C C . TYR A 1 210 ? -18.466 -6.203 18.745 1.00 85.50 210 TYR A C 1
ATOM 1673 O O . TYR A 1 210 ? -19.137 -5.393 19.372 1.00 85.50 210 TYR A O 1
ATOM 1681 N N . ALA A 1 211 ? -18.573 -6.328 17.418 1.00 86.75 211 ALA A N 1
ATOM 1682 C CA . ALA A 1 211 ? -19.499 -5.516 16.627 1.00 86.75 211 ALA A CA 1
ATOM 1683 C C . ALA A 1 211 ? -20.963 -5.709 17.053 1.00 86.75 211 ALA A C 1
ATOM 1685 O O . ALA A 1 211 ? -21.694 -4.730 17.144 1.00 86.75 211 ALA A O 1
ATOM 1686 N N . ARG A 1 212 ? -21.375 -6.950 17.352 1.00 87.69 212 ARG A N 1
ATOM 1687 C CA . ARG A 1 212 ? -22.715 -7.254 17.885 1.00 87.69 212 ARG A CA 1
ATOM 1688 C C . ARG A 1 212 ? -22.937 -6.618 19.250 1.00 87.69 212 ARG A C 1
ATOM 1690 O O . ARG A 1 212 ? -23.962 -5.993 19.466 1.00 87.69 212 ARG A O 1
ATOM 1697 N N . ARG A 1 213 ? -21.956 -6.715 20.149 1.00 90.69 213 ARG A N 1
ATOM 1698 C CA . ARG A 1 213 ? -22.050 -6.111 21.482 1.00 90.69 213 ARG A CA 1
ATOM 1699 C C . ARG A 1 213 ? -22.141 -4.585 21.414 1.00 90.69 213 ARG A C 1
ATOM 1701 O O . ARG A 1 213 ? -22.970 -3.999 22.097 1.00 90.69 213 ARG A O 1
ATOM 1708 N N . VAL A 1 214 ? -21.345 -3.957 20.547 1.00 88.50 214 VAL A N 1
ATOM 1709 C CA . VAL A 1 214 ? -21.426 -2.511 20.290 1.00 88.50 214 VAL A CA 1
ATOM 1710 C C . VAL A 1 214 ? -22.788 -2.137 19.703 1.00 88.50 214 VAL A C 1
ATOM 1712 O O . VAL A 1 214 ? -23.391 -1.198 20.197 1.00 88.50 214 VAL A O 1
ATOM 1715 N N . HIS A 1 215 ? -23.301 -2.881 18.718 1.00 89.56 215 HIS A N 1
ATOM 1716 C CA . HIS A 1 215 ? -24.631 -2.636 18.145 1.00 89.56 215 HIS A CA 1
ATOM 1717 C C . HIS A 1 215 ? -25.756 -2.789 19.177 1.00 89.56 215 HIS A C 1
ATOM 1719 O O . HIS A 1 215 ? -26.659 -1.966 19.219 1.00 89.56 215 HIS A O 1
ATOM 1725 N N . ALA A 1 216 ? -25.679 -3.789 20.058 1.00 86.56 216 ALA A N 1
ATOM 1726 C CA . ALA A 1 216 ? -26.669 -3.990 21.112 1.00 86.56 216 ALA A CA 1
ATOM 1727 C C . ALA A 1 216 ? -26.696 -2.841 22.137 1.00 86.56 216 ALA A C 1
ATOM 1729 O O . ALA A 1 216 ? -27.748 -2.542 22.693 1.00 86.56 216 ALA A O 1
ATOM 1730 N N . SER A 1 217 ? -25.550 -2.204 22.404 1.00 86.81 217 SER A N 1
ATOM 1731 C CA . SER A 1 217 ? -25.456 -1.051 23.313 1.00 86.81 217 SER A CA 1
ATOM 1732 C C . SER A 1 217 ? -25.687 0.299 22.626 1.00 86.81 217 SER A C 1
ATOM 1734 O O . SER A 1 217 ? -26.105 1.239 23.293 1.00 86.81 217 SER A O 1
ATOM 1736 N N . PHE A 1 218 ? -25.421 0.387 21.321 1.00 86.62 218 PHE A N 1
ATOM 1737 C CA . PHE A 1 218 ? -25.560 1.588 20.493 1.00 86.62 218 PHE A CA 1
ATOM 1738 C C . PHE A 1 218 ? -26.282 1.241 19.177 1.00 86.62 218 PHE A C 1
ATOM 1740 O O . PHE A 1 218 ? -25.653 1.207 18.111 1.00 86.62 218 PHE A O 1
ATOM 1747 N N . PRO A 1 219 ? -27.588 0.922 19.225 1.00 83.06 219 PRO A N 1
ATOM 1748 C CA . PRO A 1 219 ? -28.359 0.497 18.053 1.00 83.06 219 PRO A CA 1
ATOM 1749 C C . PRO A 1 219 ? -28.519 1.599 16.996 1.00 83.06 219 PRO A C 1
ATOM 1751 O O . PRO A 1 219 ? -28.842 1.317 15.845 1.00 83.06 219 PRO A O 1
ATOM 1754 N N . GLU A 1 220 ? -28.269 2.857 17.359 1.00 83.38 220 GLU A N 1
ATOM 1755 C CA . GLU A 1 220 ? -28.250 3.999 16.448 1.00 83.38 220 GLU A CA 1
ATOM 1756 C C . GLU A 1 220 ? -27.009 4.045 15.540 1.00 83.38 220 GLU A C 1
ATOM 1758 O O . GLU A 1 220 ? -26.982 4.818 14.580 1.00 83.38 220 GLU A O 1
ATOM 1763 N N . PHE A 1 221 ? -25.978 3.237 15.818 1.00 83.06 221 PHE A N 1
ATOM 1764 C CA . PHE A 1 221 ? -24.768 3.212 15.002 1.00 83.06 221 PHE A CA 1
ATOM 1765 C C . PHE A 1 221 ? -25.048 2.656 13.606 1.00 83.06 221 PHE A C 1
ATOM 1767 O O . PHE A 1 221 ? -25.594 1.563 13.430 1.00 83.06 221 PHE A O 1
ATOM 1774 N N . THR A 1 222 ? -24.586 3.380 12.587 1.00 86.31 222 THR A N 1
ATOM 1775 C CA . THR A 1 222 ? -24.708 2.924 11.203 1.00 86.31 222 THR A CA 1
ATOM 1776 C C . THR A 1 222 ? -23.811 1.710 10.932 1.00 86.31 222 THR A C 1
ATOM 1778 O O . THR A 1 222 ? -22.872 1.410 11.673 1.00 86.31 222 THR A O 1
ATOM 1781 N N . VAL A 1 223 ? -24.050 1.012 9.813 1.00 82.62 223 VAL A N 1
ATOM 1782 C CA . VAL A 1 223 ? -23.166 -0.077 9.339 1.00 82.62 223 VAL A CA 1
ATOM 1783 C C . VAL A 1 223 ? -21.716 0.394 9.235 1.00 82.62 223 VAL A C 1
ATOM 1785 O O . VAL A 1 223 ? -20.793 -0.367 9.526 1.00 82.62 223 VAL A O 1
ATOM 1788 N N . GLU A 1 224 ? -21.520 1.638 8.805 1.00 79.56 224 GLU A N 1
ATOM 1789 C CA . GLU A 1 224 ? -20.207 2.249 8.666 1.00 79.56 224 GLU A CA 1
ATOM 1790 C C . GLU A 1 224 ? -19.568 2.524 10.030 1.00 79.56 224 GLU A C 1
ATOM 1792 O O . GLU A 1 224 ? -18.428 2.112 10.248 1.00 79.56 224 GLU A O 1
ATOM 1797 N N . ASP A 1 225 ? -20.311 3.097 10.979 1.00 80.81 225 ASP A N 1
ATOM 1798 C CA . ASP A 1 225 ? -19.814 3.343 12.337 1.00 80.81 225 ASP A CA 1
ATOM 1799 C C . ASP A 1 225 ? -19.455 2.043 13.057 1.00 80.81 225 ASP A C 1
ATOM 1801 O O . ASP A 1 225 ? -18.370 1.919 13.629 1.00 80.81 225 ASP A O 1
ATOM 1805 N N . LEU A 1 226 ? -20.320 1.028 12.970 1.00 82.88 226 LEU A N 1
ATOM 1806 C CA . LEU A 1 226 ? -20.047 -0.300 13.514 1.00 82.88 226 LEU A CA 1
ATOM 1807 C C . LEU A 1 226 ? -18.810 -0.909 12.871 1.00 82.88 226 LEU A C 1
ATOM 1809 O O . LEU A 1 226 ? -17.976 -1.484 13.572 1.00 82.88 226 LEU A O 1
ATOM 1813 N N . ALA A 1 227 ? -18.668 -0.787 11.553 1.00 82.00 227 ALA A N 1
ATOM 1814 C CA . ALA A 1 227 ? -17.501 -1.276 10.840 1.00 82.00 227 ALA A CA 1
ATOM 1815 C C . ALA A 1 227 ? -16.224 -0.588 11.338 1.00 82.00 227 ALA A C 1
ATOM 1817 O O . ALA A 1 227 ? -15.244 -1.271 11.633 1.00 82.00 227 ALA A O 1
ATOM 1818 N N . ILE A 1 228 ? -16.238 0.736 11.501 1.00 76.12 228 ILE A N 1
ATOM 1819 C CA . ILE A 1 228 ? -15.094 1.532 11.963 1.00 76.12 228 ILE A CA 1
ATOM 1820 C C . ILE A 1 228 ? -14.734 1.187 13.419 1.00 76.12 228 ILE A C 1
ATOM 1822 O O . ILE A 1 228 ? -13.586 0.829 13.716 1.00 76.12 228 ILE A O 1
ATOM 1826 N N . VAL A 1 229 ? -15.718 1.180 14.323 1.00 80.44 229 VAL A N 1
ATOM 1827 C CA . VAL A 1 229 ? -15.514 0.881 15.749 1.00 80.44 229 VAL A CA 1
ATOM 1828 C C . VAL A 1 229 ? -15.075 -0.561 15.970 1.00 80.44 229 VAL A C 1
ATOM 1830 O O . VAL A 1 229 ? -14.154 -0.809 16.755 1.00 80.44 229 VAL A O 1
ATOM 1833 N N . SER A 1 230 ? -15.643 -1.521 15.243 1.00 80.06 230 SER A N 1
ATOM 1834 C CA . SER A 1 230 ? -15.308 -2.942 15.394 1.00 80.06 230 SER A CA 1
ATOM 1835 C C . SER A 1 230 ? -14.176 -3.433 14.484 1.00 80.06 230 SER A C 1
ATOM 1837 O O . SER A 1 230 ? -13.659 -4.538 14.659 1.00 80.06 230 SER A O 1
ATOM 1839 N N . GLY A 1 231 ? -13.765 -2.664 13.481 1.00 73.44 231 GLY A N 1
ATOM 1840 C CA . GLY A 1 231 ? -12.821 -3.125 12.460 1.00 73.44 231 GLY A CA 1
ATOM 1841 C C . GLY A 1 231 ? -13.324 -4.307 11.615 1.00 73.44 231 GLY A C 1
ATOM 1842 O O . GLY A 1 231 ? -12.512 -4.982 10.970 1.00 73.44 231 GLY A O 1
ATOM 1843 N N . VAL A 1 232 ? -14.629 -4.600 11.627 1.00 78.81 232 VAL A N 1
ATOM 1844 C CA . VAL A 1 232 ? -15.278 -5.567 10.730 1.00 78.81 232 VAL A CA 1
ATOM 1845 C C . VAL A 1 232 ? -15.568 -4.874 9.401 1.00 78.81 232 VAL A C 1
ATOM 1847 O O . VAL A 1 232 ? -15.957 -3.716 9.376 1.00 78.81 232 VAL A O 1
ATOM 1850 N N . ASN A 1 233 ? -15.385 -5.559 8.271 1.00 78.00 233 ASN A N 1
ATOM 1851 C CA . ASN A 1 233 ? -15.772 -5.004 6.969 1.00 78.00 233 ASN A CA 1
ATOM 1852 C C . ASN A 1 233 ? -17.290 -4.739 6.935 1.00 78.00 233 ASN A C 1
ATOM 1854 O O . ASN A 1 233 ? -18.049 -5.609 7.352 1.00 78.00 233 ASN A O 1
ATOM 1858 N N . GLN A 1 234 ? -17.733 -3.607 6.379 1.00 79.38 234 GLN A N 1
ATOM 1859 C CA . GLN A 1 234 ? -19.154 -3.244 6.245 1.00 79.38 234 GLN A CA 1
ATOM 1860 C C . GLN A 1 234 ? -20.026 -4.377 5.666 1.00 79.38 234 GLN A C 1
ATOM 1862 O O . GLN A 1 234 ? -21.112 -4.644 6.174 1.00 79.38 234 GLN A O 1
ATOM 1867 N N . THR A 1 235 ? -19.523 -5.120 4.672 1.00 78.62 235 THR A N 1
ATOM 1868 C CA . THR A 1 235 ? -20.229 -6.279 4.086 1.00 78.62 235 THR A CA 1
ATOM 1869 C C . THR A 1 235 ? -20.477 -7.372 5.129 1.00 78.62 235 THR A C 1
ATOM 1871 O O . THR A 1 235 ? -21.552 -7.968 5.185 1.00 78.62 235 THR A O 1
ATOM 1874 N N . ASN A 1 236 ? -19.484 -7.625 5.982 1.00 81.19 236 ASN A N 1
ATOM 1875 C CA . ASN A 1 236 ? -19.578 -8.608 7.056 1.00 81.19 236 ASN A CA 1
ATOM 1876 C C . ASN A 1 236 ? -20.421 -8.087 8.229 1.00 81.19 236 ASN A C 1
ATOM 1878 O O . ASN A 1 236 ? -21.122 -8.886 8.840 1.00 81.19 236 ASN A O 1
ATOM 1882 N N . VAL A 1 237 ? -20.414 -6.780 8.512 1.00 84.06 237 VAL A N 1
ATOM 1883 C CA . VAL A 1 237 ? -21.329 -6.163 9.489 1.00 84.06 237 VAL A CA 1
ATOM 1884 C C . VAL A 1 237 ? -22.775 -6.365 9.038 1.00 84.06 237 VAL A C 1
ATOM 1886 O O . VAL A 1 237 ? -23.572 -6.960 9.759 1.00 84.06 237 VAL A O 1
ATOM 1889 N N . ALA A 1 238 ? -23.100 -5.981 7.804 1.00 83.94 238 ALA A N 1
ATOM 1890 C CA . ALA A 1 238 ? -24.441 -6.159 7.259 1.00 83.94 238 ALA A CA 1
ATOM 1891 C C . ALA A 1 238 ? -24.879 -7.636 7.275 1.00 83.94 238 ALA A C 1
ATOM 1893 O O . ALA A 1 238 ? -26.012 -7.952 7.638 1.00 83.94 238 ALA A O 1
ATOM 1894 N N . ARG A 1 239 ? -23.973 -8.556 6.917 1.00 81.12 239 ARG A N 1
ATOM 1895 C CA . ARG A 1 239 ? -24.278 -9.990 6.811 1.00 81.12 239 ARG A CA 1
ATOM 1896 C C . ARG A 1 239 ? -24.352 -10.724 8.151 1.00 81.12 239 ARG A C 1
ATOM 1898 O O . ARG A 1 239 ? -25.196 -11.600 8.278 1.00 81.12 239 ARG A O 1
ATOM 1905 N N . TYR A 1 240 ? -23.474 -10.428 9.106 1.00 81.62 240 TYR A N 1
ATOM 1906 C CA . TYR A 1 240 ? -23.308 -11.245 10.316 1.00 81.62 240 TYR A CA 1
ATOM 1907 C C . TYR A 1 240 ? -23.656 -10.520 11.616 1.00 81.62 240 TYR A C 1
ATOM 1909 O O . TYR A 1 240 ? -23.815 -11.186 12.637 1.00 81.62 240 TYR A O 1
ATOM 1917 N N . VAL A 1 241 ? -23.759 -9.192 11.606 1.00 82.62 241 VAL A N 1
ATOM 1918 C CA . VAL A 1 241 ? -24.185 -8.405 12.772 1.00 82.62 241 VAL A CA 1
ATOM 1919 C C . VAL A 1 241 ? -25.675 -8.114 12.635 1.00 82.62 241 VAL A C 1
ATOM 1921 O O . VAL A 1 241 ? -26.469 -8.655 13.391 1.00 82.62 241 VAL A O 1
ATOM 1924 N N 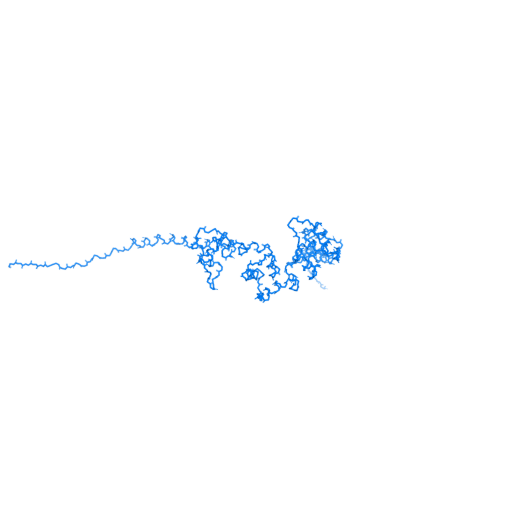. LEU A 1 242 ? -26.073 -7.394 11.582 1.00 82.50 242 LEU A N 1
ATOM 1925 C CA . LEU A 1 242 ? -27.459 -6.936 11.435 1.00 82.50 242 LEU A CA 1
ATOM 1926 C C . LEU A 1 242 ? -28.431 -8.027 10.955 1.00 82.50 242 LEU A C 1
ATOM 1928 O O . LEU A 1 242 ? -29.557 -8.122 11.438 1.00 82.50 242 LEU A O 1
ATOM 1932 N N . ARG A 1 243 ? -28.031 -8.858 9.981 1.00 71.44 243 ARG A N 1
ATOM 1933 C CA . ARG A 1 243 ? -28.933 -9.864 9.384 1.00 71.44 243 ARG A CA 1
ATOM 1934 C C . ARG A 1 243 ? -29.201 -11.066 10.295 1.00 71.44 243 ARG A C 1
ATOM 1936 O O . ARG A 1 243 ? -30.295 -11.616 10.238 1.00 71.44 243 ARG A O 1
ATOM 1943 N N . GLU A 1 244 ? -28.230 -11.472 11.110 1.00 62.31 244 GLU A N 1
ATOM 1944 C CA . GLU A 1 244 ? -28.418 -12.571 12.067 1.00 62.31 244 GLU A CA 1
ATOM 1945 C C . GLU A 1 244 ? -29.325 -12.143 13.228 1.00 62.31 244 GLU A C 1
ATOM 1947 O O . GLU A 1 244 ? -30.197 -12.903 13.634 1.00 62.31 244 GLU A O 1
ATOM 1952 N N . GLU A 1 245 ? -29.214 -10.895 13.692 1.00 58.25 245 GLU A N 1
ATOM 1953 C CA . GLU A 1 245 ? -30.158 -10.350 14.671 1.00 58.25 245 GLU A CA 1
ATOM 1954 C C . GLU A 1 245 ? -31.571 -10.236 14.105 1.00 58.25 245 GLU A C 1
ATOM 1956 O O . GLU A 1 245 ? -32.496 -10.657 14.785 1.00 58.25 245 GLU A O 1
ATOM 1961 N N . ARG A 1 246 ? -31.751 -9.815 12.840 1.00 58.59 246 ARG A N 1
ATOM 1962 C CA . ARG A 1 246 ? -33.078 -9.860 12.189 1.00 58.59 246 ARG A CA 1
ATOM 1963 C C . ARG A 1 246 ? -33.691 -11.261 12.169 1.00 58.59 246 ARG A C 1
ATOM 1965 O O . ARG A 1 246 ? -34.905 -11.391 12.255 1.00 58.59 246 ARG A O 1
ATOM 1972 N N . ARG A 1 247 ? -32.874 -12.312 12.047 1.00 55.00 247 ARG A N 1
ATOM 1973 C CA . ARG A 1 247 ? -33.357 -13.699 12.138 1.00 55.00 247 ARG A CA 1
ATOM 1974 C C . ARG A 1 247 ? -33.762 -14.076 13.559 1.00 55.00 247 ARG A C 1
ATOM 1976 O O . ARG A 1 247 ? -34.717 -14.824 13.720 1.00 55.00 247 ARG A O 1
ATOM 1983 N N . LEU A 1 248 ? -33.048 -13.580 14.568 1.00 54.88 248 LEU A N 1
ATOM 1984 C CA . LEU A 1 248 ? -33.338 -13.843 15.978 1.00 54.88 248 LEU A CA 1
ATOM 1985 C C . LEU A 1 248 ? -34.534 -13.034 16.495 1.00 54.88 248 LEU A C 1
ATOM 1987 O O . LEU A 1 248 ? -35.301 -13.567 17.290 1.00 54.88 248 LEU A O 1
ATOM 1991 N N . THR A 1 249 ? -34.729 -11.795 16.035 1.00 55.97 249 THR A N 1
ATOM 1992 C CA . THR A 1 249 ? -35.922 -11.001 16.359 1.00 55.97 249 THR A CA 1
ATOM 1993 C C . THR A 1 249 ? -37.170 -11.568 15.695 1.00 55.97 249 THR A C 1
ATOM 1995 O O . THR A 1 249 ? -38.159 -11.757 16.390 1.00 55.97 249 THR A O 1
ATOM 1998 N N . MET A 1 250 ? -37.105 -11.962 14.415 1.00 43.66 250 MET A N 1
ATOM 1999 C CA . MET A 1 250 ? -38.245 -12.607 13.742 1.00 43.66 250 MET A CA 1
ATOM 2000 C C . MET A 1 250 ? -38.641 -13.938 14.398 1.00 43.66 250 MET A C 1
ATOM 2002 O O . MET A 1 250 ? -39.820 -14.191 14.595 1.00 43.66 250 MET A O 1
ATOM 2006 N N . ARG A 1 251 ? -37.673 -14.757 14.840 1.00 48.47 251 ARG A N 1
ATOM 2007 C CA . ARG A 1 251 ? -37.980 -15.998 15.578 1.00 48.47 251 ARG A CA 1
ATOM 2008 C C . ARG A 1 251 ? -38.716 -15.745 16.897 1.00 48.47 251 ARG A C 1
ATOM 2010 O O . ARG A 1 251 ? -39.530 -16.555 17.307 1.00 48.47 251 ARG A O 1
ATOM 2017 N N . ARG A 1 252 ? -38.416 -14.626 17.558 1.00 49.88 252 ARG A N 1
ATOM 2018 C CA . ARG A 1 252 ? -38.990 -14.267 18.858 1.00 49.88 252 ARG A CA 1
ATOM 2019 C C . ARG A 1 252 ? -40.422 -13.735 18.740 1.00 49.88 252 ARG A C 1
ATOM 2021 O O . ARG A 1 252 ? -41.200 -13.918 19.666 1.00 49.88 252 ARG A O 1
ATOM 2028 N N . GLU A 1 253 ? -40.757 -13.109 17.613 1.00 51.12 253 GLU A N 1
ATOM 2029 C CA . GLU A 1 253 ? -42.116 -12.646 17.295 1.00 51.12 253 GLU A CA 1
ATOM 2030 C C . GLU A 1 253 ? -43.041 -13.807 16.885 1.00 51.12 253 GLU A C 1
ATOM 2032 O O . GLU A 1 253 ? -44.221 -13.791 17.230 1.00 51.12 253 GLU A O 1
ATOM 2037 N N . ASP A 1 254 ? -42.506 -14.853 16.244 1.00 50.78 254 ASP A N 1
ATOM 2038 C CA . ASP A 1 254 ? -43.266 -16.064 15.891 1.00 50.78 254 ASP A CA 1
ATOM 2039 C C . ASP A 1 254 ? -43.541 -16.992 17.100 1.00 50.78 254 ASP A C 1
ATOM 2041 O O . ASP A 1 254 ? -44.509 -17.756 17.089 1.00 50.78 254 ASP A O 1
ATOM 2045 N N . ASP A 1 255 ? -42.737 -16.905 18.169 1.00 49.34 255 ASP A N 1
ATOM 2046 C CA . ASP A 1 255 ? -42.891 -17.709 19.397 1.00 49.34 255 ASP A CA 1
ATOM 2047 C C . ASP A 1 255 ? -43.858 -17.073 20.437 1.00 49.34 255 ASP A C 1
ATOM 2049 O O . ASP A 1 255 ? -44.390 -17.758 21.316 1.00 49.34 255 ASP A O 1
ATOM 2053 N N . GLU A 1 256 ? -44.141 -15.770 20.331 1.00 45.75 256 GLU A N 1
ATOM 2054 C CA . GLU A 1 256 ? -45.083 -15.014 21.182 1.00 45.75 256 GLU A CA 1
ATOM 2055 C C . GLU A 1 256 ? -46.553 -15.506 21.120 1.00 45.75 256 GLU A C 1
ATOM 2057 O O . GLU A 1 256 ? -47.171 -15.680 22.181 1.00 45.75 256 GLU A O 1
ATOM 2062 N N . PRO A 1 257 ? -47.147 -15.820 19.945 1.00 52.62 257 PRO A N 1
ATOM 2063 C CA . PRO A 1 257 ? -48.514 -16.343 19.892 1.00 52.62 257 PRO A CA 1
ATOM 2064 C C . PRO A 1 257 ? -48.639 -17.753 20.490 1.00 52.62 257 PRO A C 1
ATOM 2066 O O . PRO A 1 257 ? -49.702 -18.094 21.011 1.00 52.62 257 PRO A O 1
ATOM 2069 N N . ALA A 1 258 ? -47.569 -18.559 20.480 1.00 54.56 258 ALA A N 1
ATOM 2070 C CA . ALA A 1 258 ? -47.570 -19.898 21.072 1.00 54.56 258 ALA A CA 1
ATOM 2071 C C . ALA A 1 258 ? -47.562 -19.849 22.612 1.00 54.56 258 ALA A C 1
ATOM 2073 O O . ALA A 1 258 ? -48.291 -20.606 23.258 1.00 54.56 258 ALA A O 1
ATOM 2074 N N . LEU A 1 259 ? -46.812 -18.912 23.206 1.00 51.16 259 LEU A N 1
ATOM 2075 C CA . LEU A 1 259 ? -46.780 -18.713 24.660 1.00 51.16 259 LEU A CA 1
ATOM 2076 C C . LEU A 1 259 ? -48.101 -18.112 25.185 1.00 51.16 259 LEU A C 1
ATOM 2078 O O . LEU A 1 259 ? -48.626 -18.554 26.209 1.00 51.16 259 LEU A O 1
ATOM 2082 N N . SER A 1 260 ? -48.687 -17.161 24.444 1.00 52.81 260 SER A N 1
ATOM 2083 C CA . SER A 1 260 ? -50.002 -16.578 24.758 1.00 52.81 260 SER A CA 1
ATOM 2084 C C . SER A 1 260 ? -51.165 -17.564 24.576 1.00 52.81 260 SER A C 1
ATOM 2086 O O . SER A 1 260 ? -52.139 -17.509 25.331 1.00 52.81 260 SER A O 1
ATOM 2088 N N . ALA A 1 261 ? -51.087 -18.490 23.613 1.00 57.91 261 ALA A N 1
ATOM 2089 C CA . ALA A 1 261 ? -52.084 -19.548 23.442 1.00 57.91 261 ALA A CA 1
ATOM 2090 C C . ALA A 1 261 ? -52.008 -20.605 24.558 1.00 57.91 261 ALA A C 1
ATOM 2092 O O . ALA A 1 261 ? -53.047 -21.028 25.063 1.00 57.91 261 ALA A O 1
ATOM 2093 N N . ALA A 1 262 ? -50.799 -20.974 24.995 1.00 55.94 262 ALA A N 1
ATOM 2094 C CA . ALA A 1 262 ? -50.599 -21.914 26.099 1.00 55.94 262 ALA A CA 1
ATOM 2095 C C . ALA A 1 262 ? -51.121 -21.365 27.442 1.00 55.94 262 ALA A C 1
ATOM 2097 O O . ALA A 1 262 ? -51.757 -22.095 28.199 1.00 55.94 262 ALA A O 1
ATOM 2098 N N . LEU A 1 263 ? -50.946 -20.064 27.707 1.00 56.47 263 LEU A N 1
ATOM 2099 C CA . LEU A 1 263 ? -51.486 -19.406 28.907 1.00 56.47 263 LEU A CA 1
ATOM 2100 C C . LEU A 1 263 ? -53.020 -19.286 28.906 1.00 56.47 263 LEU A C 1
ATOM 2102 O O . LEU A 1 263 ? -53.624 -19.240 29.973 1.00 56.47 263 LEU A O 1
ATOM 2106 N N . ARG A 1 264 ? -53.667 -19.275 27.731 1.00 56.78 264 ARG A N 1
ATOM 2107 C CA . ARG A 1 264 ? -55.139 -19.282 27.605 1.00 56.78 264 ARG A CA 1
ATOM 2108 C C . ARG A 1 264 ? -55.762 -20.679 27.695 1.00 56.78 264 ARG A C 1
ATOM 2110 O O . ARG A 1 264 ? -56.968 -20.775 27.890 1.00 56.78 264 ARG A O 1
ATOM 2117 N N . GLN A 1 265 ? -54.966 -21.738 27.537 1.00 56.31 265 GLN A N 1
ATOM 2118 C CA . GLN A 1 265 ? -55.407 -23.136 27.651 1.00 56.31 265 GLN A CA 1
ATOM 2119 C C . GLN A 1 265 ? -55.094 -23.763 29.015 1.00 56.31 265 GLN A C 1
ATOM 2121 O O . GLN A 1 265 ? -55.421 -24.928 29.236 1.00 56.31 265 GLN A O 1
ATOM 2126 N N . ALA A 1 266 ? -54.484 -23.016 29.939 1.00 52.88 266 ALA A N 1
ATOM 2127 C CA . ALA A 1 266 ? -54.321 -23.482 31.306 1.00 52.88 266 ALA A CA 1
ATOM 2128 C C . ALA A 1 266 ? -55.714 -23.648 31.953 1.00 52.88 266 ALA A C 1
ATOM 2130 O O . ALA A 1 266 ? -56.487 -22.684 31.971 1.00 52.88 266 ALA A O 1
ATOM 2131 N N . PRO A 1 267 ? -56.071 -24.846 32.454 1.00 61.50 267 PRO A N 1
ATOM 2132 C CA . PRO A 1 267 ? -57.331 -25.039 33.157 1.00 61.50 267 PRO A CA 1
ATOM 2133 C C . PRO A 1 267 ? -57.368 -24.135 34.399 1.00 61.50 267 PRO A C 1
ATOM 2135 O O . PRO A 1 267 ? -56.321 -23.909 35.017 1.00 61.50 267 PRO A O 1
ATOM 2138 N N . PRO A 1 268 ? -58.540 -23.579 34.758 1.00 63.16 268 PRO A N 1
ATOM 2139 C CA . PRO A 1 268 ? -58.649 -22.711 35.921 1.00 63.16 268 PRO A CA 1
ATOM 2140 C C . PRO A 1 268 ? -58.196 -23.469 37.178 1.00 63.16 268 PRO A C 1
ATOM 2142 O O . PRO A 1 268 ? -58.483 -24.662 37.295 1.00 63.16 268 PRO A O 1
ATOM 2145 N N . PRO A 1 269 ? -57.486 -22.808 38.107 1.00 63.91 269 PRO A N 1
ATOM 2146 C CA . PRO A 1 269 ? -57.095 -23.439 39.359 1.00 63.91 269 PRO A CA 1
ATOM 2147 C C . PRO A 1 269 ? -58.344 -23.872 40.132 1.00 63.91 269 PRO A C 1
ATOM 2149 O O . PRO A 1 269 ? -59.314 -23.114 40.219 1.00 63.91 269 PRO A O 1
ATOM 2152 N N . ASP A 1 270 ? -58.307 -25.089 40.678 1.00 60.41 270 ASP A N 1
ATOM 2153 C CA . ASP A 1 270 ? -59.396 -25.643 41.480 1.00 60.41 270 ASP A CA 1
ATOM 2154 C C . ASP A 1 270 ? -59.773 -24.685 42.624 1.00 60.41 270 ASP A C 1
ATOM 2156 O O . ASP A 1 270 ? -58.887 -24.099 43.263 1.00 60.41 270 ASP A O 1
ATOM 2160 N N . PRO A 1 271 ? -61.076 -24.498 42.906 1.00 58.00 271 PRO A N 1
ATOM 2161 C CA . PRO A 1 271 ? -61.503 -23.642 43.998 1.00 58.00 271 PRO A CA 1
ATOM 2162 C C . PRO A 1 271 ? -60.992 -24.199 45.338 1.00 58.00 271 PRO A C 1
ATOM 2164 O O . PRO A 1 271 ? -60.983 -25.417 45.540 1.00 58.00 271 PRO A O 1
ATOM 2167 N N . PRO A 1 272 ? -60.581 -23.329 46.277 1.00 53.81 272 PRO A N 1
ATOM 2168 C CA . PRO A 1 272 ? -60.048 -23.764 47.559 1.00 53.81 272 PRO A CA 1
ATOM 2169 C C . PRO A 1 272 ? -61.104 -24.559 48.334 1.00 53.81 272 PRO A C 1
ATOM 2171 O O . PRO A 1 272 ? -62.242 -24.113 48.497 1.00 53.81 272 PRO A O 1
ATOM 2174 N N . ALA A 1 273 ? -60.706 -25.739 48.815 1.00 49.88 273 ALA A N 1
ATOM 2175 C CA . ALA A 1 273 ? -61.513 -26.579 49.688 1.00 49.88 273 ALA A CA 1
ATOM 2176 C C . ALA A 1 273 ? -62.004 -25.759 50.892 1.00 49.88 273 ALA A C 1
ATOM 2178 O O . ALA A 1 273 ? -61.212 -25.148 51.610 1.00 49.88 273 ALA A O 1
ATOM 2179 N N . GLY A 1 274 ? -63.326 -25.717 51.061 1.00 42.91 274 GLY A N 1
ATOM 2180 C CA . GLY A 1 274 ? -63.997 -24.901 52.061 1.00 42.91 274 GLY A CA 1
ATOM 2181 C C . GLY A 1 274 ? -63.547 -25.213 53.486 1.00 42.91 274 GLY A C 1
ATOM 2182 O O . GLY A 1 274 ? -63.493 -26.368 53.906 1.00 42.91 274 GLY A O 1
ATOM 2183 N N . SER A 1 275 ? -63.279 -24.153 54.244 1.00 50.44 275 SER A N 1
ATOM 2184 C CA . SER A 1 275 ? -63.221 -24.196 55.702 1.00 50.44 275 SER A CA 1
ATOM 2185 C C . SER A 1 275 ? -64.600 -24.573 56.268 1.00 50.44 275 SER A C 1
ATOM 2187 O O . SER A 1 275 ? -65.605 -24.012 55.819 1.00 50.44 275 SER A O 1
ATOM 2189 N N . PRO A 1 276 ? -64.690 -25.471 57.264 1.00 49.25 276 PRO A N 1
ATOM 2190 C CA . PRO A 1 276 ? -65.952 -25.779 57.920 1.00 49.25 276 PRO A CA 1
ATOM 2191 C C . PRO A 1 276 ? -66.329 -24.641 58.880 1.00 49.25 276 PRO A C 1
ATOM 2193 O O . PRO A 1 276 ? -65.583 -24.320 59.803 1.00 49.25 276 PRO A O 1
ATOM 2196 N N . VAL A 1 277 ? -67.490 -24.028 58.640 1.00 49.56 277 VAL A N 1
ATOM 2197 C CA . VAL A 1 277 ? -68.130 -23.060 59.542 1.00 49.56 277 VAL A CA 1
ATOM 2198 C C . VAL A 1 277 ? -68.973 -23.808 60.576 1.00 49.56 277 VAL A C 1
ATOM 2200 O O . VAL A 1 277 ? -69.667 -24.774 60.261 1.00 49.56 277 VAL A O 1
ATOM 2203 N N . GLU A 1 278 ? -68.865 -23.332 61.812 1.00 47.84 278 GLU A N 1
ATOM 2204 C CA . GLU A 1 278 ? -69.503 -23.779 63.047 1.00 47.84 278 GLU A CA 1
ATOM 2205 C C . GLU A 1 278 ? -71.016 -24.023 62.942 1.00 47.84 278 GLU A C 1
ATOM 2207 O O . GLU A 1 278 ? -71.778 -23.204 62.429 1.00 47.84 278 GLU A O 1
ATOM 2212 N N . GLY A 1 279 ? -71.459 -25.134 63.535 1.00 43.00 279 GLY A N 1
ATOM 2213 C CA . GLY A 1 279 ? -72.856 -25.391 63.860 1.00 43.00 279 GLY A CA 1
ATOM 2214 C C . GLY A 1 279 ? -73.107 -25.187 65.349 1.00 43.00 279 GLY A C 1
ATOM 2215 O O . GLY A 1 279 ? -72.994 -26.126 66.132 1.00 43.00 279 GLY A O 1
ATOM 2216 N N . SER A 1 280 ? -73.495 -23.972 65.729 1.00 46.22 280 SER A N 1
ATOM 2217 C CA . SER A 1 280 ? -74.198 -23.705 66.984 1.00 46.22 280 SER A CA 1
ATOM 2218 C C . SER A 1 280 ? -75.592 -24.339 66.936 1.00 46.22 280 SER A C 1
ATOM 2220 O O . SER A 1 280 ? -76.370 -24.059 66.022 1.00 46.22 280 SER A O 1
ATOM 2222 N N . ARG A 1 281 ? -75.952 -25.141 67.943 1.00 49.31 281 ARG A N 1
ATOM 2223 C CA . ARG A 1 281 ? -77.354 -25.397 68.305 1.00 49.31 281 ARG A CA 1
ATOM 2224 C C . ARG A 1 281 ? -77.527 -25.325 69.815 1.00 49.31 281 ARG A C 1
ATOM 2226 O O . ARG A 1 281 ? -77.127 -26.220 70.549 1.00 49.31 281 ARG A O 1
ATOM 2233 N N . THR A 1 282 ? -78.149 -24.234 70.234 1.00 49.25 282 THR A N 1
ATOM 2234 C CA . THR A 1 282 ? -78.898 -24.079 71.477 1.00 49.25 282 THR A CA 1
ATOM 2235 C C . THR A 1 282 ? -80.266 -24.735 71.305 1.00 49.25 282 THR A C 1
ATOM 2237 O O . THR A 1 282 ? -80.968 -24.381 70.360 1.00 49.25 282 THR A O 1
ATOM 2240 N N . THR A 1 283 ? -80.603 -25.670 72.195 1.00 57.69 283 THR A N 1
ATOM 2241 C CA . THR A 1 283 ? -81.853 -25.814 72.983 1.00 57.69 283 THR A CA 1
ATOM 2242 C C . THR A 1 283 ? -81.823 -27.162 73.675 1.00 57.69 283 THR A C 1
ATOM 2244 O O . THR A 1 283 ? -81.626 -28.163 72.950 1.00 57.69 283 THR A O 1
#

pLDDT: mean 73.99, std 16.59, range [29.66, 94.88]

Foldseek 3Di:
DDDDDDDDDDDDPPPPPDPPPDPPLLDDDVPDDLLVSLVSCCVVPVVCPLVNSCVSSVHDSLVNQQVVLLVPQDLVLQLCCVVQADDVPQDLVNQLVVCCVVCVPDDSSSSNSSSSNRHHQLQPNDLSSDDPVLVVLCVVQPDDVPDQLVNSLLVSCVVDVPDDLSSSCNSSVDDSVVLVQFLQNDDDDPVLVVLCVVQPDDPPDQLLNSLLVSCVVVVVQDLSSSCNSSRPRSVCCVVRRVVVVVVVVVVVVVCVVVVVVVVVPPDDPDDDDDDDDDDDDDD